Protein AF-K0EPT6-F1 (afdb_monomer)

Mean predicted aligned error: 6.39 Å

Organism: Nocardia brasiliensis (strain ATCC 700358 / HUJEG-1) (NCBI:txid1133849)

Solvent-accessible surface area (backbone atoms only — not comparable to full-atom values): 12696 Å² total; per-residue (Å²): 132,82,77,77,71,78,74,68,69,58,50,72,65,21,36,50,46,27,52,49,52,50,49,50,35,50,52,44,49,50,50,51,50,51,49,58,60,46,52,74,78,50,71,44,59,65,54,52,56,50,23,51,50,35,28,53,51,11,51,57,43,36,53,58,50,48,48,49,41,54,49,21,52,60,48,32,78,79,36,61,74,46,75,80,58,69,53,74,66,58,47,30,31,19,41,19,42,18,67,79,45,75,92,37,82,61,41,5,50,32,48,46,50,36,46,43,40,48,28,30,35,39,13,29,43,17,40,30,59,54,25,63,83,38,78,88,38,64,19,27,56,30,12,47,52,28,35,53,57,38,45,54,55,39,52,34,32,49,39,26,32,51,28,34,72,72,73,45,70,47,30,26,77,58,27,63,62,45,70,52,61,92,51,39,69,34,40,47,45,32,54,52,45,53,34,51,52,47,51,54,41,49,53,34,48,52,53,15,50,55,35,39,64,75,42,38,68,69,38,52,58,71,26,54,51,71,67,61,51,52,51,56,60,69,66,49,69,86,71,70,76,78,75,81,82,127

Foldseek 3Di:
DPPPCLVPQADPVLLVLLVVLLVLLVVLVVLLVVLVVVVVVPFALVSLVSLVVLLVQLVVLLVVVLVQLVVQVVVCVVVLFDAGDGDPSLVSNLSSQCVVDVVQSCLSVLSSNLSSLSSNLSNLSSQCSLCVPVVVFPLNVLSVVLNVLSVLVSVLSVQQNVCSVVVHHRAGVLCVGVPNDDTSVSRNSNSVVVSVSSVVSVVSSVSSVVSCVVCVVVSSVSRDDPVRVVVVVVPPPPPDDPDDDD

Radius of gyration: 22.56 Å; Cα contacts (8 Å, |Δi|>4): 296; chains: 1; bounding box: 67×36×69 Å

pLDDT: mean 93.72, std 10.84, range [41.12, 98.88]

Sequence (246 aa):
MENMHHGAGATGWEIAGAIAMLSWMVVMWAAVAVLIVAMRRGVRPWMYRGSLGVIGLGVLAQIGHFQEHVLQVGYWLGHPNSPAWMTPWGTGLANGFGQVDTSKPTLGMEILHLAGNFQFLAGLVGVALITHRALASKARKWGRMGVLMQGIHGLEHIALTVSVALGAKAIGLSTWFGLLDPGPGLWTYRVWWHFGANVVGTTIFVLALIHLWRERATIEATFRTPSERSATIAETPATSLPVPVR

InterPro domains:
  IPR046050 Protein of unknown function DUF6008 [PF19471] (4-235)

Structure (mmCIF, N/CA/C/O backbone):
data_AF-K0EPT6-F1
#
_entry.id   AF-K0EPT6-F1
#
loop_
_atom_site.group_PDB
_atom_site.id
_atom_site.type_symbol
_atom_site.label_atom_id
_atom_site.label_alt_id
_atom_site.label_comp_id
_atom_site.label_asym_id
_atom_site.label_entity_id
_atom_site.label_seq_id
_atom_site.pdbx_PDB_ins_code
_atom_site.Cartn_x
_atom_site.Cartn_y
_atom_site.Cartn_z
_atom_site.occupancy
_atom_site.B_iso_or_equiv
_atom_site.auth_seq_id
_atom_site.auth_comp_id
_atom_site.auth_asym_id
_atom_site.auth_atom_id
_atom_site.pdbx_PDB_model_num
ATOM 1 N N . MET A 1 1 ? 31.255 1.582 -15.745 1.00 41.12 1 MET A N 1
ATOM 2 C CA . MET A 1 1 ? 29.831 1.220 -15.864 1.00 41.12 1 MET A CA 1
ATOM 3 C C . MET A 1 1 ? 29.774 -0.270 -15.652 1.00 41.12 1 MET A C 1
ATOM 5 O O . MET A 1 1 ? 30.135 -1.023 -16.544 1.00 41.12 1 MET A O 1
ATOM 9 N N . GLU A 1 2 ? 29.519 -0.672 -14.417 1.00 42.00 2 GLU A N 1
ATOM 10 C CA . GLU A 1 2 ? 29.442 -2.079 -14.062 1.00 42.00 2 GLU A CA 1
ATOM 11 C C . GLU A 1 2 ? 28.176 -2.621 -14.720 1.00 42.00 2 GLU A C 1
ATOM 13 O O . GLU A 1 2 ? 27.073 -2.145 -14.448 1.00 42.00 2 GLU A O 1
ATOM 18 N N . ASN A 1 3 ? 28.364 -3.513 -15.692 1.00 44.50 3 ASN A N 1
ATOM 19 C CA . ASN A 1 3 ? 27.289 -4.259 -16.318 1.00 44.50 3 ASN A CA 1
ATOM 20 C C . ASN A 1 3 ? 26.554 -4.986 -15.195 1.00 44.50 3 ASN A C 1
ATOM 22 O O . ASN A 1 3 ? 26.988 -6.054 -14.767 1.00 44.50 3 ASN A O 1
ATOM 26 N N . MET A 1 4 ? 25.450 -4.417 -14.707 1.00 48.88 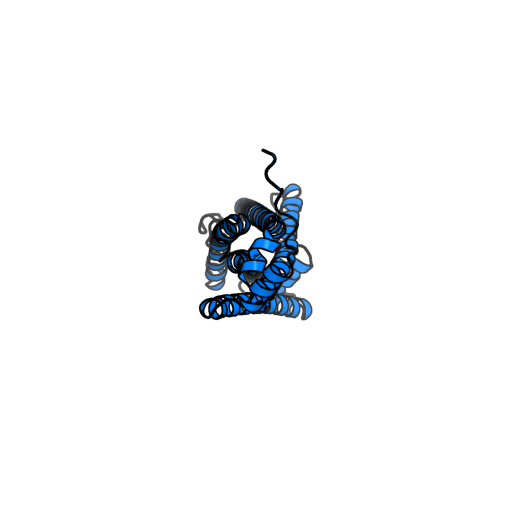4 MET A N 1
ATOM 27 C CA . MET A 1 4 ? 24.463 -5.214 -14.006 1.00 48.88 4 MET A CA 1
ATOM 28 C C . MET A 1 4 ? 24.028 -6.265 -15.017 1.00 48.88 4 MET A C 1
ATOM 30 O O . MET A 1 4 ? 23.287 -5.979 -15.958 1.00 48.88 4 MET A O 1
ATOM 34 N N . HIS A 1 5 ? 24.598 -7.460 -14.875 1.00 45.50 5 HIS A N 1
ATOM 35 C CA . HIS A 1 5 ? 24.184 -8.668 -15.553 1.00 45.50 5 HIS A CA 1
ATOM 36 C C . HIS A 1 5 ? 22.733 -8.945 -15.139 1.00 45.50 5 HIS A C 1
ATOM 38 O O . HIS A 1 5 ? 22.450 -9.864 -14.382 1.00 45.50 5 HIS A O 1
ATOM 44 N N . HIS A 1 6 ? 21.783 -8.209 -15.713 1.00 49.81 6 HIS A N 1
ATOM 45 C CA . HIS A 1 6 ? 20.372 -8.587 -15.781 1.00 49.81 6 HIS A CA 1
ATOM 46 C C . HIS A 1 6 ? 20.169 -9.797 -16.724 1.00 49.81 6 HIS A C 1
ATOM 48 O O . HIS A 1 6 ? 19.086 -10.006 -17.257 1.00 49.81 6 HIS A O 1
ATOM 54 N N . GLY A 1 7 ? 21.232 -10.573 -16.982 1.00 48.97 7 GLY A N 1
ATOM 55 C CA . GLY A 1 7 ? 21.239 -11.758 -17.834 1.00 48.97 7 GLY A CA 1
ATOM 56 C C . GLY A 1 7 ? 20.963 -13.059 -17.082 1.00 48.97 7 GLY A C 1
ATOM 57 O O . GLY A 1 7 ? 20.697 -14.070 -17.724 1.00 48.97 7 GLY A O 1
ATOM 58 N N . ALA A 1 8 ? 20.984 -13.061 -15.746 1.00 62.22 8 ALA A N 1
ATOM 59 C CA . ALA A 1 8 ? 20.351 -14.145 -15.007 1.00 62.22 8 ALA A CA 1
ATOM 60 C C . ALA A 1 8 ? 18.843 -13.879 -15.043 1.00 62.22 8 ALA A C 1
ATOM 62 O O . ALA A 1 8 ? 18.355 -12.979 -14.363 1.00 62.22 8 ALA A O 1
ATOM 63 N N . GLY A 1 9 ? 18.118 -14.605 -15.899 1.00 81.56 9 GLY A N 1
ATOM 64 C CA . GLY A 1 9 ? 16.657 -14.591 -15.870 1.00 81.56 9 GLY A CA 1
ATOM 65 C C . GLY A 1 9 ? 16.155 -14.850 -14.448 1.00 81.56 9 GLY A C 1
ATOM 66 O O . GLY A 1 9 ? 16.823 -15.541 -13.674 1.00 81.56 9 GLY A O 1
ATOM 67 N N . ALA A 1 10 ? 15.001 -14.279 -14.098 1.00 91.00 10 ALA A N 1
ATOM 68 C CA . ALA A 1 10 ? 14.433 -14.476 -12.774 1.00 91.00 10 ALA A CA 1
ATOM 69 C C . ALA A 1 10 ? 14.277 -15.975 -12.485 1.00 91.00 10 ALA A C 1
ATOM 71 O O . ALA A 1 10 ? 13.819 -16.755 -13.325 1.00 91.00 10 ALA A O 1
ATOM 72 N N . THR A 1 11 ? 14.659 -16.382 -11.284 1.00 95.38 11 THR A N 1
ATOM 73 C CA . THR A 1 11 ? 14.459 -17.741 -10.798 1.00 95.38 11 THR A CA 1
ATOM 74 C C . THR A 1 11 ? 12.966 -18.073 -10.765 1.00 95.38 11 THR A C 1
ATOM 76 O O . THR A 1 11 ? 12.105 -17.198 -10.631 1.00 95.38 11 THR A O 1
ATOM 79 N N . GLY A 1 12 ? 12.632 -19.366 -10.814 1.00 95.44 12 GLY A N 1
ATOM 80 C CA . GLY A 1 12 ? 11.238 -19.804 -10.690 1.00 95.44 12 GLY A CA 1
ATOM 81 C C . GLY A 1 12 ? 10.556 -19.293 -9.411 1.00 95.44 12 GLY A C 1
ATOM 82 O O . GLY A 1 12 ? 9.365 -18.994 -9.436 1.00 95.44 12 GLY A O 1
ATOM 83 N N . TRP A 1 13 ? 11.310 -19.120 -8.318 1.00 97.50 13 TRP A N 1
ATOM 84 C CA . TRP A 1 13 ? 10.804 -18.579 -7.052 1.00 97.50 13 TRP A CA 1
ATOM 85 C C . TRP A 1 13 ? 10.503 -17.081 -7.110 1.00 97.50 13 TRP A C 1
ATOM 87 O O . TRP A 1 13 ? 9.500 -16.647 -6.550 1.00 97.50 13 TRP A O 1
ATOM 97 N N . GLU A 1 14 ? 11.327 -16.301 -7.807 1.00 97.38 14 GLU A N 1
ATOM 98 C CA . GLU A 1 14 ? 11.091 -14.870 -8.027 1.00 97.38 14 GLU A CA 1
ATOM 99 C C . GLU A 1 14 ? 9.823 -14.644 -8.862 1.00 97.38 14 GLU A C 1
ATOM 101 O O . GLU A 1 14 ? 8.963 -13.844 -8.489 1.00 97.38 14 GLU A O 1
ATOM 106 N N . ILE A 1 15 ? 9.649 -15.419 -9.941 1.00 97.62 15 ILE A N 1
ATOM 107 C CA . ILE A 1 15 ? 8.442 -15.383 -10.781 1.00 97.62 15 ILE A CA 1
ATOM 108 C C . ILE A 1 15 ? 7.211 -15.817 -9.975 1.00 97.62 15 ILE A C 1
ATOM 110 O O . ILE A 1 15 ? 6.185 -15.135 -9.992 1.00 97.62 15 ILE A O 1
ATOM 114 N N . ALA A 1 16 ? 7.304 -16.923 -9.230 1.00 98.06 16 ALA A N 1
ATOM 115 C CA . ALA A 1 16 ? 6.211 -17.402 -8.388 1.00 98.06 16 ALA A CA 1
ATOM 116 C C . ALA A 1 16 ? 5.826 -16.379 -7.305 1.00 98.06 16 ALA A C 1
ATOM 118 O O . ALA A 1 16 ? 4.638 -16.153 -7.076 1.00 98.06 16 ALA A O 1
ATOM 119 N N . GLY A 1 17 ? 6.808 -15.721 -6.680 1.00 98.31 17 GLY A N 1
ATOM 120 C CA . GLY A 1 17 ? 6.587 -14.651 -5.707 1.00 98.31 17 GLY A CA 1
ATOM 121 C C . GLY A 1 17 ? 5.856 -13.451 -6.312 1.00 98.31 17 GLY A C 1
ATOM 122 O O . GLY A 1 17 ? 4.872 -12.979 -5.739 1.00 98.31 17 GLY A O 1
ATOM 123 N N . ALA A 1 18 ? 6.272 -13.005 -7.501 1.00 98.38 18 ALA A N 1
ATOM 124 C CA . ALA A 1 18 ? 5.609 -11.925 -8.230 1.00 98.38 18 ALA A CA 1
ATOM 125 C C . ALA A 1 18 ? 4.152 -12.283 -8.589 1.00 98.38 18 ALA A C 1
ATOM 127 O O . ALA A 1 18 ? 3.233 -11.499 -8.334 1.00 98.38 18 ALA A O 1
ATOM 128 N N . ILE A 1 19 ? 3.909 -13.501 -9.091 1.00 98.56 19 ILE A N 1
ATOM 129 C CA . ILE A 1 19 ? 2.557 -14.005 -9.386 1.00 98.56 19 ILE A CA 1
ATOM 130 C C . ILE A 1 19 ? 1.704 -14.077 -8.115 1.00 98.56 19 ILE A C 1
ATOM 132 O O . ILE A 1 19 ? 0.536 -13.680 -8.138 1.00 98.56 19 ILE A O 1
ATOM 136 N N . ALA A 1 20 ? 2.260 -14.557 -7.001 1.00 98.62 20 ALA A N 1
ATOM 137 C CA . ALA A 1 20 ? 1.552 -14.637 -5.727 1.00 98.62 20 ALA A CA 1
ATOM 138 C C . ALA A 1 20 ? 1.169 -13.243 -5.206 1.00 98.62 20 ALA A C 1
ATOM 140 O O . ALA A 1 20 ? 0.025 -13.033 -4.799 1.00 98.62 20 ALA A O 1
ATOM 141 N N . MET A 1 21 ? 2.081 -12.269 -5.283 1.00 98.12 21 MET A N 1
ATOM 142 C CA . MET A 1 21 ? 1.816 -10.883 -4.893 1.00 98.12 21 MET A CA 1
ATOM 143 C C . MET A 1 21 ? 0.738 -10.235 -5.774 1.00 98.12 21 MET A C 1
ATOM 145 O O . MET A 1 21 ? -0.181 -9.592 -5.257 1.00 98.12 21 MET A O 1
ATOM 149 N N . LEU A 1 22 ? 0.798 -10.450 -7.092 1.00 98.50 22 LEU A N 1
ATOM 150 C CA . LEU A 1 22 ? -0.223 -9.966 -8.021 1.00 98.50 22 LEU A CA 1
ATOM 151 C C . LEU A 1 22 ? -1.584 -10.611 -7.742 1.00 98.50 22 LEU A C 1
ATOM 153 O O . LEU A 1 22 ? -2.599 -9.920 -7.677 1.00 98.50 22 LEU A O 1
ATOM 157 N N . SER A 1 23 ? -1.607 -11.924 -7.516 1.00 98.50 23 SER A N 1
ATOM 158 C CA . SER A 1 23 ? -2.823 -12.668 -7.178 1.00 98.50 23 SER A CA 1
ATOM 159 C C . SER A 1 23 ? -3.431 -12.163 -5.871 1.00 98.50 23 SER A C 1
ATOM 161 O O . SER A 1 23 ? -4.640 -11.953 -5.796 1.00 98.50 23 SER A O 1
ATOM 163 N N . TRP A 1 24 ? -2.602 -11.882 -4.863 1.00 98.50 24 TRP A N 1
ATOM 164 C CA . TRP A 1 24 ? -3.038 -11.254 -3.619 1.00 98.50 24 TRP A CA 1
ATOM 165 C C . TRP A 1 24 ? -3.684 -9.885 -3.886 1.00 98.50 24 TRP A C 1
ATOM 167 O O . TRP A 1 24 ? -4.813 -9.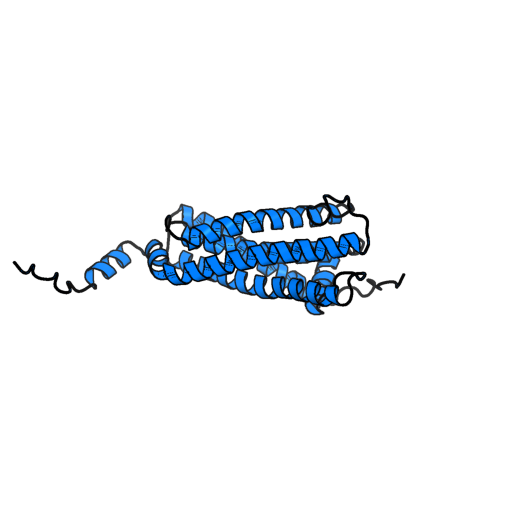648 -3.450 1.00 98.50 24 TRP A O 1
ATOM 177 N N . MET A 1 25 ? -3.036 -9.010 -4.662 1.00 98.50 25 MET A N 1
ATOM 178 C CA . MET A 1 25 ? -3.615 -7.715 -5.042 1.00 98.50 25 MET A CA 1
ATOM 179 C C . MET A 1 25 ? -4.983 -7.884 -5.730 1.00 98.50 25 MET A C 1
ATOM 181 O O . MET A 1 25 ? -5.949 -7.216 -5.355 1.00 98.50 25 MET A O 1
ATOM 185 N N . VAL A 1 26 ? -5.089 -8.804 -6.694 1.00 98.75 26 VAL A N 1
ATOM 186 C CA . VAL A 1 26 ? -6.338 -9.091 -7.418 1.00 98.75 26 VAL A CA 1
ATOM 187 C C . VAL A 1 26 ? -7.431 -9.589 -6.471 1.00 98.75 26 VAL A C 1
ATOM 189 O O . VAL A 1 26 ? -8.552 -9.086 -6.526 1.00 98.75 26 VAL A O 1
ATOM 192 N N . VAL A 1 27 ? -7.122 -10.520 -5.563 1.00 98.69 27 VAL A N 1
ATOM 193 C CA . VAL A 1 27 ? -8.078 -11.041 -4.570 1.00 98.69 27 VAL A CA 1
ATOM 194 C C . VAL A 1 27 ? -8.589 -9.928 -3.654 1.00 98.69 27 VAL A C 1
ATOM 196 O O . VAL A 1 27 ? -9.792 -9.853 -3.397 1.00 98.69 27 VAL A O 1
ATOM 199 N N . MET A 1 28 ? -7.713 -9.029 -3.194 1.00 98.75 28 MET A N 1
ATOM 200 C CA . MET A 1 28 ? -8.126 -7.890 -2.369 1.00 98.75 28 MET A CA 1
ATOM 201 C C . MET A 1 28 ? -9.095 -6.969 -3.114 1.00 98.75 28 MET A C 1
ATOM 203 O O . MET A 1 28 ? -10.139 -6.605 -2.569 1.00 98.75 28 MET A O 1
ATOM 207 N N . TRP A 1 29 ? -8.794 -6.618 -4.365 1.00 98.75 29 TRP A N 1
ATOM 208 C CA . TRP A 1 29 ? -9.667 -5.751 -5.160 1.00 98.75 29 TRP A CA 1
ATOM 209 C C . TRP A 1 29 ? -10.968 -6.434 -5.587 1.00 98.75 29 TRP A C 1
ATOM 211 O O . TRP A 1 29 ? -12.017 -5.786 -5.596 1.00 98.75 29 TRP A O 1
ATOM 221 N N . ALA A 1 30 ? -10.949 -7.743 -5.843 1.00 98.75 30 ALA A N 1
ATOM 222 C CA . ALA A 1 30 ? -12.161 -8.528 -6.048 1.00 98.75 30 ALA A CA 1
ATOM 223 C C . ALA A 1 30 ? -13.050 -8.509 -4.793 1.00 98.75 30 ALA A C 1
ATOM 225 O O . ALA A 1 30 ? -14.253 -8.264 -4.892 1.00 98.75 30 ALA A O 1
ATOM 226 N N . ALA A 1 31 ? -12.467 -8.674 -3.600 1.00 98.75 31 ALA A N 1
ATOM 227 C CA . ALA A 1 31 ? -13.196 -8.573 -2.338 1.00 98.75 31 ALA A CA 1
ATOM 228 C C . ALA A 1 31 ? -13.787 -7.168 -2.120 1.00 98.75 31 ALA A C 1
ATOM 230 O O . ALA A 1 31 ? -14.954 -7.045 -1.743 1.00 98.75 31 ALA A O 1
ATOM 231 N N . VAL A 1 32 ? -13.029 -6.106 -2.418 1.00 98.81 32 VAL A N 1
ATOM 232 C CA . VAL A 1 32 ? -13.522 -4.717 -2.402 1.00 98.81 32 VAL A CA 1
ATOM 233 C C . VAL A 1 32 ? -14.714 -4.544 -3.349 1.00 98.81 32 VAL A C 1
ATOM 235 O O . VAL A 1 32 ? -15.743 -4.005 -2.939 1.00 98.81 32 VAL A O 1
ATOM 238 N N . ALA A 1 33 ? -14.621 -5.035 -4.587 1.00 98.75 33 ALA A N 1
ATOM 239 C CA . ALA A 1 33 ? -15.703 -4.949 -5.565 1.00 98.75 33 ALA A CA 1
ATOM 240 C C . ALA A 1 33 ? -16.964 -5.694 -5.094 1.00 98.75 33 ALA A C 1
ATOM 242 O O . ALA A 1 33 ? -18.066 -5.139 -5.142 1.00 98.75 33 ALA A O 1
ATOM 243 N N . VAL A 1 34 ? -16.807 -6.913 -4.566 1.00 98.69 34 VAL A N 1
ATOM 244 C CA . VAL A 1 34 ? -17.904 -7.704 -3.988 1.00 98.69 34 VAL A CA 1
ATOM 245 C C . VAL A 1 34 ? -18.563 -6.960 -2.825 1.00 98.69 34 VAL A C 1
ATOM 247 O O . VAL A 1 34 ? -19.790 -6.878 -2.782 1.00 98.69 34 VAL A O 1
ATOM 250 N N . LEU A 1 35 ? -17.783 -6.369 -1.915 1.00 98.50 35 LEU A N 1
ATOM 251 C CA . LEU A 1 35 ? -18.309 -5.579 -0.797 1.00 98.50 35 LEU A CA 1
ATOM 252 C C . LEU A 1 35 ? -19.085 -4.349 -1.286 1.00 98.50 35 LEU A C 1
ATOM 254 O O . LEU A 1 35 ? -20.202 -4.123 -0.825 1.00 98.50 35 LEU A O 1
ATOM 258 N N . ILE A 1 36 ? -18.546 -3.595 -2.251 1.00 98.19 36 ILE A N 1
ATOM 259 C CA . ILE A 1 36 ? -19.220 -2.425 -2.838 1.00 98.19 36 ILE A CA 1
ATOM 260 C C . ILE A 1 36 ? -20.565 -2.824 -3.447 1.00 98.19 36 ILE A C 1
ATOM 262 O O . ILE A 1 36 ? -21.580 -2.180 -3.177 1.00 98.19 36 ILE A O 1
ATOM 266 N N . VAL A 1 37 ? -20.593 -3.883 -4.259 1.00 98.31 37 VAL A N 1
ATOM 267 C CA . VAL A 1 37 ? -21.823 -4.359 -4.909 1.00 98.31 37 VAL A CA 1
ATOM 268 C C . VAL A 1 37 ? -22.820 -4.874 -3.874 1.00 98.31 37 VAL A C 1
ATOM 270 O O . VAL A 1 37 ? -24.002 -4.533 -3.935 1.00 98.31 37 VAL A O 1
ATOM 273 N N . ALA A 1 38 ? -22.364 -5.658 -2.897 1.00 96.75 38 ALA A N 1
ATOM 274 C CA . ALA A 1 38 ? -23.231 -6.236 -1.881 1.00 96.75 38 ALA A CA 1
ATOM 275 C C . ALA A 1 38 ? -23.842 -5.163 -0.965 1.00 96.75 38 ALA A C 1
ATOM 277 O O . ALA A 1 38 ? -25.038 -5.221 -0.682 1.00 96.75 38 ALA A O 1
ATOM 278 N N . MET A 1 39 ? -23.072 -4.140 -0.576 1.00 95.62 39 MET A N 1
ATOM 279 C CA . MET A 1 39 ? -23.545 -3.036 0.270 1.00 95.62 39 MET A CA 1
ATOM 280 C C . MET A 1 39 ? -24.681 -2.226 -0.369 1.00 95.62 39 MET A C 1
ATOM 282 O O . MET A 1 39 ? -25.513 -1.678 0.357 1.00 95.62 39 MET A O 1
ATOM 286 N N . ARG A 1 40 ? -24.786 -2.204 -1.707 1.00 95.75 40 ARG A N 1
ATOM 287 C CA . ARG A 1 40 ? -25.924 -1.582 -2.412 1.00 95.75 40 ARG A CA 1
ATOM 288 C C . ARG A 1 40 ? -27.253 -2.290 -2.139 1.00 95.75 40 ARG A C 1
ATOM 290 O O . ARG A 1 40 ? -28.297 -1.657 -2.225 1.00 95.75 40 ARG A O 1
ATOM 297 N N . ARG A 1 41 ? -27.228 -3.585 -1.805 1.00 93.50 41 ARG A N 1
ATOM 298 C CA . ARG A 1 41 ? -28.428 -4.407 -1.548 1.00 93.50 41 ARG A CA 1
ATOM 299 C C . ARG A 1 41 ? -28.829 -4.461 -0.071 1.00 93.50 41 ARG A C 1
ATOM 301 O O . ARG A 1 41 ? -29.806 -5.119 0.271 1.00 93.50 41 ARG A O 1
ATOM 308 N N . GLY A 1 42 ? -28.082 -3.792 0.803 1.00 91.06 42 GLY A N 1
ATOM 309 C CA . GLY A 1 42 ? -28.262 -3.846 2.252 1.00 91.06 42 GL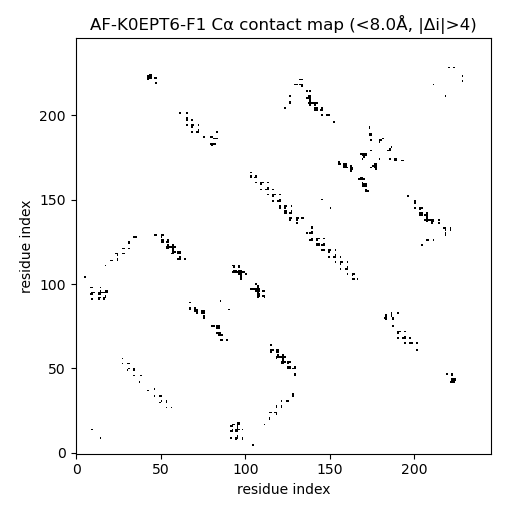Y A CA 1
ATOM 310 C C . GLY A 1 42 ? -27.067 -4.478 2.960 1.00 91.06 42 GLY A C 1
ATOM 311 O O . GLY A 1 42 ? -26.282 -5.214 2.371 1.00 91.06 42 GLY A O 1
ATOM 312 N N . VAL A 1 43 ? -26.920 -4.163 4.244 1.00 93.00 43 VAL A N 1
ATOM 313 C CA . VAL A 1 43 ? -25.788 -4.607 5.068 1.00 93.00 43 VAL A CA 1
ATOM 314 C C . VAL A 1 43 ? -26.072 -5.949 5.725 1.00 93.00 43 VAL A C 1
ATOM 316 O O . VAL A 1 43 ? -27.194 -6.218 6.153 1.00 93.00 43 VAL A O 1
ATOM 319 N N . ARG A 1 44 ? -25.043 -6.795 5.795 1.00 94.44 44 ARG A N 1
ATOM 320 C CA . ARG A 1 44 ? -25.087 -8.109 6.446 1.00 94.44 44 ARG A CA 1
ATOM 321 C C . ARG A 1 44 ? -23.855 -8.299 7.340 1.00 94.44 44 ARG A C 1
ATOM 323 O O . ARG A 1 44 ? -22.800 -7.762 6.993 1.00 94.44 44 ARG A O 1
ATOM 330 N N . PRO A 1 45 ? -23.927 -9.121 8.404 1.00 95.12 45 PRO A N 1
ATOM 331 C CA . PRO A 1 45 ? -22.807 -9.325 9.329 1.00 95.12 45 PRO A CA 1
ATOM 332 C C . PRO A 1 45 ? -21.508 -9.806 8.665 1.00 95.12 45 PRO A C 1
ATOM 334 O O . PRO A 1 45 ? -20.415 -9.402 9.060 1.00 95.12 45 PRO A O 1
ATOM 337 N N . TRP A 1 46 ? -21.599 -10.625 7.610 1.00 96.62 46 TRP A N 1
ATOM 338 C CA . TRP A 1 46 ? -20.409 -11.096 6.894 1.00 96.62 46 TRP A CA 1
ATOM 339 C C . TRP A 1 46 ? -19.633 -9.955 6.225 1.00 96.62 46 TRP A C 1
ATOM 341 O O . TRP A 1 46 ? -18.422 -10.070 6.083 1.00 96.62 46 TRP A O 1
ATOM 351 N N . MET A 1 47 ? -20.290 -8.849 5.852 1.00 97.50 47 MET A N 1
ATOM 352 C CA . MET A 1 47 ? -19.625 -7.709 5.209 1.00 97.50 47 MET A CA 1
ATOM 353 C C . MET A 1 47 ? -18.683 -7.004 6.180 1.00 97.50 47 MET A C 1
ATOM 355 O O . MET A 1 47 ? -17.597 -6.608 5.778 1.00 97.50 47 MET A O 1
ATOM 359 N N . TYR A 1 48 ? -19.059 -6.913 7.460 1.00 97.75 48 TYR A N 1
ATOM 360 C CA . TYR A 1 48 ? -18.182 -6.402 8.513 1.00 97.75 48 TYR A CA 1
ATOM 361 C C . TYR A 1 48 ? -16.905 -7.247 8.611 1.00 97.75 48 TYR A C 1
ATOM 363 O O . TYR A 1 48 ? -15.798 -6.721 8.519 1.00 97.75 48 TYR A O 1
ATOM 371 N N . ARG A 1 49 ? -17.054 -8.578 8.695 1.00 97.88 49 ARG A N 1
ATOM 372 C CA . ARG A 1 49 ? -15.920 -9.519 8.745 1.00 97.88 49 ARG A CA 1
ATOM 373 C C . ARG A 1 49 ? -15.086 -9.493 7.462 1.00 97.88 49 ARG A C 1
ATOM 375 O O . ARG A 1 49 ? -13.864 -9.498 7.533 1.00 97.88 49 ARG A O 1
ATOM 382 N N . GLY A 1 50 ? -15.735 -9.419 6.301 1.00 98.19 50 GLY A N 1
ATOM 383 C CA . GLY A 1 50 ? -15.076 -9.311 5.001 1.00 98.19 50 GLY A CA 1
ATOM 384 C C . GLY A 1 50 ? -14.244 -8.036 4.889 1.00 98.19 50 GLY A C 1
ATOM 385 O O . GLY A 1 50 ? -13.087 -8.097 4.484 1.00 98.19 50 GLY A O 1
ATOM 386 N N . SER A 1 51 ? -14.782 -6.892 5.324 1.00 98.62 51 SER A N 1
ATOM 387 C CA . SER A 1 51 ? -14.017 -5.647 5.386 1.00 98.62 51 SER A CA 1
ATOM 388 C C . SER A 1 51 ? -12.844 -5.736 6.361 1.00 98.62 51 SER A C 1
ATOM 390 O O . SER A 1 51 ? -11.754 -5.305 6.002 1.00 98.62 51 SER A O 1
ATOM 392 N N . LEU A 1 52 ? -13.016 -6.335 7.549 1.00 98.69 52 LEU A N 1
ATOM 393 C CA . LEU A 1 52 ? -11.897 -6.584 8.470 1.00 98.69 52 LEU A CA 1
ATOM 394 C C . LEU A 1 52 ? -10.810 -7.460 7.835 1.00 98.69 52 LEU A C 1
ATOM 396 O O . LEU A 1 52 ? -9.631 -7.172 8.012 1.00 98.69 52 LEU A O 1
ATOM 400 N N . GLY A 1 53 ? -11.193 -8.478 7.059 1.00 98.69 53 GLY A N 1
ATOM 401 C CA . GLY A 1 53 ? -10.255 -9.307 6.300 1.00 98.69 53 GLY A CA 1
ATOM 402 C C . GLY A 1 53 ? -9.442 -8.496 5.288 1.00 98.69 53 GLY A C 1
ATOM 403 O O . GLY A 1 53 ? -8.216 -8.571 5.288 1.00 98.69 53 GLY A O 1
ATOM 404 N N . VAL A 1 54 ? -10.101 -7.658 4.478 1.00 98.88 54 VAL A N 1
ATOM 405 C CA . VAL A 1 54 ? -9.420 -6.763 3.520 1.00 98.88 54 VAL A CA 1
ATOM 406 C C . VAL A 1 54 ? -8.486 -5.783 4.238 1.00 98.88 54 VAL A C 1
ATOM 408 O O . VAL A 1 54 ? -7.359 -5.576 3.794 1.00 98.88 54 VAL A O 1
ATOM 411 N N . ILE A 1 55 ? -8.922 -5.212 5.365 1.00 98.81 55 ILE A N 1
ATOM 412 C CA . ILE A 1 55 ? -8.104 -4.308 6.185 1.00 98.81 55 ILE A CA 1
ATOM 413 C C . ILE A 1 55 ? -6.867 -5.039 6.713 1.00 98.81 55 ILE A C 1
ATOM 415 O O . ILE A 1 55 ? -5.762 -4.527 6.565 1.00 98.81 55 ILE A O 1
ATOM 419 N N . GLY A 1 56 ? -7.034 -6.231 7.292 1.00 98.69 56 GLY A N 1
ATOM 420 C CA . GLY A 1 56 ? -5.931 -7.029 7.831 1.00 98.69 56 GLY A CA 1
ATOM 421 C C . GLY A 1 56 ? -4.897 -7.393 6.766 1.00 98.69 56 GLY A C 1
ATOM 422 O O . GLY A 1 56 ? -3.703 -7.209 6.984 1.00 98.69 56 GLY A O 1
ATOM 423 N N . LEU A 1 57 ? -5.347 -7.814 5.581 1.00 98.69 57 LEU A N 1
ATOM 424 C CA . LEU A 1 57 ? -4.460 -8.053 4.441 1.00 98.69 57 LEU A CA 1
ATOM 425 C C . LEU A 1 57 ? -3.739 -6.769 3.998 1.00 98.69 57 LEU A C 1
ATOM 427 O O . LEU A 1 57 ? -2.539 -6.796 3.750 1.00 98.69 57 LEU A O 1
ATOM 431 N N . GLY A 1 58 ? -4.430 -5.627 3.962 1.00 98.75 58 GLY A N 1
ATOM 432 C CA . GLY A 1 58 ? -3.804 -4.341 3.643 1.00 98.75 58 GLY A CA 1
ATOM 433 C C . GLY A 1 58 ? -2.746 -3.909 4.660 1.00 98.75 58 GLY A C 1
ATOM 434 O O . GLY A 1 58 ? -1.723 -3.356 4.268 1.00 98.75 58 GLY A O 1
ATOM 435 N N . VAL A 1 59 ? -2.950 -4.200 5.951 1.00 98.75 59 VAL A N 1
ATOM 436 C CA . VAL A 1 59 ? -1.940 -3.978 7.001 1.00 98.75 59 VAL A CA 1
ATOM 437 C C . VAL A 1 59 ? -0.694 -4.818 6.738 1.00 98.75 59 VAL A C 1
ATOM 439 O O . VAL A 1 59 ? 0.405 -4.273 6.757 1.00 98.75 59 VAL A O 1
ATOM 442 N N . LEU A 1 60 ? -0.852 -6.114 6.453 1.00 98.56 60 LEU A N 1
ATOM 443 C CA . LEU A 1 60 ? 0.283 -6.998 6.170 1.00 98.56 60 LEU A CA 1
ATOM 444 C C . LEU A 1 60 ? 1.082 -6.530 4.947 1.00 98.56 60 LEU A C 1
ATOM 446 O O . LEU A 1 60 ? 2.307 -6.453 5.016 1.00 98.56 60 LEU A O 1
ATOM 450 N N . ALA A 1 61 ? 0.397 -6.161 3.861 1.00 98.25 61 ALA A N 1
ATOM 451 C CA . ALA A 1 61 ? 1.044 -5.633 2.663 1.00 98.25 61 ALA A CA 1
ATOM 452 C C . ALA A 1 61 ? 1.800 -4.325 2.948 1.00 98.25 61 ALA A C 1
ATOM 454 O O . ALA A 1 61 ? 2.957 -4.178 2.551 1.00 98.25 61 ALA A O 1
ATOM 455 N N . GLN A 1 62 ? 1.182 -3.396 3.687 1.00 98.31 62 GLN A N 1
ATOM 456 C CA . GLN A 1 62 ? 1.804 -2.106 3.978 1.00 98.31 62 GLN A CA 1
ATOM 457 C C . GLN A 1 62 ? 2.990 -2.214 4.938 1.00 98.31 62 GLN A C 1
ATOM 459 O O . GLN A 1 62 ? 3.919 -1.426 4.809 1.00 98.31 62 GLN A O 1
ATOM 464 N N . ILE A 1 63 ? 3.013 -3.181 5.863 1.00 98.56 63 ILE A N 1
ATOM 465 C CA . ILE A 1 63 ? 4.190 -3.416 6.717 1.00 98.56 63 ILE A CA 1
ATOM 466 C C . ILE A 1 63 ? 5.413 -3.739 5.852 1.00 98.56 63 ILE A C 1
ATOM 468 O O . ILE A 1 63 ? 6.431 -3.062 5.979 1.00 98.56 63 ILE A O 1
ATOM 472 N N . GLY A 1 64 ? 5.301 -4.720 4.950 1.00 96.81 64 GLY A N 1
ATOM 473 C CA . GLY A 1 64 ? 6.408 -5.091 4.064 1.00 96.81 64 GLY A CA 1
ATOM 474 C C . GLY A 1 64 ? 6.791 -3.958 3.112 1.00 96.81 64 GLY A C 1
ATOM 475 O O . GLY A 1 64 ? 7.961 -3.609 2.990 1.00 96.81 64 GLY A O 1
ATOM 476 N N . HIS A 1 65 ? 5.801 -3.319 2.486 1.00 97.75 65 HIS A N 1
ATOM 477 C CA . HIS A 1 65 ? 6.049 -2.232 1.542 1.00 97.75 65 HIS A CA 1
ATOM 478 C C . HIS A 1 65 ? 6.696 -1.008 2.212 1.00 97.75 65 HIS A C 1
ATOM 480 O O . HIS A 1 65 ? 7.668 -0.464 1.694 1.00 97.75 65 HIS A O 1
ATOM 486 N N . PHE A 1 66 ? 6.213 -0.591 3.385 1.00 98.31 66 PHE A N 1
ATOM 487 C CA . PHE A 1 66 ? 6.799 0.526 4.125 1.00 98.31 66 PHE A CA 1
ATOM 488 C C . PHE A 1 66 ? 8.197 0.199 4.658 1.00 98.31 66 PHE A C 1
ATOM 490 O O . PHE A 1 66 ? 9.066 1.069 4.644 1.00 98.31 66 PHE A O 1
ATOM 497 N N . GLN A 1 67 ? 8.436 -1.047 5.081 1.00 98.19 67 GLN A N 1
ATOM 498 C CA . GLN A 1 67 ? 9.762 -1.504 5.490 1.00 98.19 67 GLN A CA 1
ATOM 499 C C . GLN A 1 67 ? 10.794 -1.326 4.367 1.00 98.19 67 GLN A C 1
ATOM 501 O O . GLN A 1 67 ? 11.881 -0.825 4.646 1.00 98.19 67 GLN A O 1
ATOM 506 N N . GLU A 1 68 ? 10.458 -1.656 3.114 1.00 98.19 68 GLU A N 1
ATOM 507 C CA . GLU A 1 68 ? 11.354 -1.409 1.971 1.00 98.19 68 GLU A CA 1
ATOM 508 C C . GLU A 1 68 ? 11.716 0.074 1.833 1.00 98.19 68 GLU A C 1
ATOM 510 O O . GLU A 1 68 ? 12.892 0.404 1.704 1.00 98.19 68 GLU A O 1
ATOM 515 N N . HIS A 1 69 ? 10.743 0.986 1.938 1.00 98.12 69 HIS A N 1
ATOM 516 C CA . HIS A 1 69 ? 11.014 2.431 1.856 1.00 98.12 69 HIS A CA 1
ATOM 517 C C . HIS A 1 69 ? 11.878 2.935 3.020 1.00 98.12 69 HIS A C 1
ATOM 519 O O . HIS A 1 69 ? 12.773 3.755 2.818 1.00 98.12 69 HIS A O 1
ATOM 525 N N . VAL A 1 70 ? 11.652 2.434 4.240 1.00 98.62 70 VAL A N 1
ATOM 526 C CA . VAL A 1 70 ? 12.496 2.755 5.406 1.00 98.62 70 VAL A CA 1
ATOM 527 C C . VAL A 1 70 ? 13.937 2.293 5.174 1.00 98.62 70 VAL A C 1
ATOM 529 O O . VAL A 1 70 ? 14.877 3.040 5.446 1.00 98.62 70 VAL A O 1
ATOM 532 N N . LEU A 1 71 ? 14.122 1.081 4.647 1.00 98.44 71 LEU A N 1
ATOM 533 C CA . LEU A 1 71 ? 15.443 0.528 4.357 1.00 98.44 71 LEU A CA 1
ATOM 534 C C . LEU A 1 71 ? 16.142 1.253 3.200 1.00 98.44 71 LEU A C 1
ATOM 536 O O . LEU A 1 71 ? 17.344 1.491 3.287 1.00 98.44 71 LEU A O 1
ATOM 540 N N . GLN A 1 72 ? 15.406 1.671 2.168 1.00 97.88 72 GLN A N 1
ATOM 541 C CA . GLN A 1 72 ? 15.927 2.508 1.082 1.00 97.88 72 GLN A CA 1
ATOM 542 C C . GLN A 1 72 ? 16.483 3.831 1.607 1.00 97.88 72 GLN A C 1
ATOM 544 O O . GLN A 1 72 ? 17.599 4.210 1.252 1.00 97.88 72 GLN A O 1
ATOM 549 N N . VAL A 1 73 ? 15.746 4.513 2.491 1.00 98.31 73 VAL A N 1
ATOM 550 C CA . VAL A 1 73 ? 16.229 5.741 3.140 1.00 98.31 73 VAL A CA 1
ATOM 551 C C . VAL A 1 73 ? 17.447 5.453 4.013 1.00 98.31 73 VAL A C 1
ATOM 553 O O . VAL A 1 73 ? 18.446 6.163 3.914 1.00 98.31 73 VAL A O 1
ATOM 556 N N . GLY A 1 74 ? 17.402 4.396 4.830 1.00 98.31 74 GLY A N 1
ATOM 557 C CA . GLY A 1 74 ? 18.529 3.995 5.674 1.00 98.31 74 GLY A CA 1
ATOM 558 C C . GLY A 1 74 ? 19.804 3.733 4.869 1.00 98.31 74 GLY A C 1
ATOM 559 O O . GLY A 1 74 ? 20.876 4.208 5.238 1.00 98.31 74 GLY A O 1
ATOM 560 N N . TYR A 1 75 ? 19.683 3.044 3.734 1.00 98.31 75 TYR A N 1
ATOM 561 C CA . TYR A 1 75 ? 20.794 2.814 2.816 1.00 98.31 75 TYR A CA 1
ATOM 562 C C . TYR A 1 75 ? 21.285 4.109 2.160 1.00 98.31 75 TYR A C 1
ATOM 564 O O . TYR A 1 75 ? 22.495 4.347 2.108 1.00 98.31 75 TYR A O 1
ATOM 572 N N . TRP A 1 76 ? 20.363 4.958 1.694 1.00 98.12 76 TRP A N 1
ATOM 573 C CA . TRP A 1 76 ? 20.680 6.231 1.044 1.00 98.12 76 TRP A CA 1
ATOM 574 C C . TRP A 1 76 ? 21.492 7.159 1.954 1.00 98.12 76 TRP A C 1
ATOM 576 O O . TRP A 1 76 ? 22.413 7.812 1.473 1.00 98.12 76 TRP A O 1
ATOM 586 N N . LEU A 1 77 ? 21.239 7.163 3.270 1.00 98.06 77 LEU A N 1
ATOM 587 C CA . LEU A 1 77 ? 22.024 7.955 4.230 1.00 98.06 77 LEU A CA 1
ATOM 588 C C . LEU A 1 77 ? 23.526 7.616 4.208 1.00 98.06 77 LEU A C 1
ATOM 590 O O . LEU A 1 77 ? 24.348 8.500 4.438 1.00 98.06 77 LEU A O 1
ATOM 594 N N . GLY A 1 78 ? 23.891 6.363 3.918 1.00 98.06 78 GLY A N 1
ATOM 595 C CA . GLY A 1 78 ? 25.288 5.945 3.743 1.00 98.06 78 GLY A CA 1
ATOM 596 C C . GLY A 1 78 ? 25.800 6.053 2.302 1.00 98.06 78 GLY A C 1
ATOM 597 O O . GLY A 1 78 ? 27.008 6.038 2.080 1.00 98.06 78 GLY A O 1
ATOM 598 N N . HIS A 1 79 ? 24.898 6.161 1.322 1.00 97.88 79 HIS A N 1
ATOM 599 C CA . HIS A 1 79 ? 25.212 6.046 -0.105 1.00 97.88 79 HIS A CA 1
ATOM 600 C C . HIS A 1 79 ? 24.384 7.024 -0.964 1.00 97.88 79 HIS A C 1
ATOM 602 O O . HIS A 1 79 ? 23.701 6.594 -1.896 1.00 97.88 79 HIS A O 1
ATOM 608 N N . PRO A 1 80 ? 24.444 8.348 -0.720 1.00 96.06 80 PRO A N 1
ATOM 609 C CA . PRO A 1 80 ? 23.511 9.305 -1.329 1.00 96.06 80 PRO A CA 1
ATOM 610 C C . PRO A 1 80 ? 23.641 9.426 -2.855 1.00 96.06 80 PRO A C 1
ATOM 612 O O . PRO A 1 80 ? 22.720 9.882 -3.528 1.00 96.06 80 PRO A O 1
ATOM 615 N N . ASN A 1 81 ? 24.781 8.999 -3.408 1.00 96.19 81 ASN A N 1
ATOM 616 C CA . ASN A 1 81 ? 25.058 9.002 -4.846 1.00 96.19 81 ASN A CA 1
ATOM 617 C C . ASN A 1 81 ? 24.826 7.644 -5.525 1.00 96.19 81 ASN A C 1
ATOM 619 O O . ASN A 1 81 ? 25.136 7.502 -6.706 1.00 96.19 81 ASN A O 1
ATOM 623 N N . SER A 1 82 ? 24.322 6.647 -4.796 1.00 94.75 82 SER A N 1
ATOM 624 C CA . SER A 1 82 ? 24.030 5.317 -5.337 1.00 94.75 82 SER A CA 1
ATOM 625 C C . SER A 1 82 ? 22.543 5.171 -5.674 1.00 94.75 82 SER A C 1
ATOM 627 O O . SER A 1 82 ? 21.711 5.881 -5.101 1.00 94.75 82 SER A O 1
ATOM 629 N N . PRO A 1 83 ? 22.178 4.256 -6.590 1.00 92.69 83 PRO A N 1
ATOM 630 C CA . PRO A 1 83 ? 20.789 3.856 -6.770 1.00 92.69 83 PRO A CA 1
ATOM 631 C C . PRO A 1 83 ? 20.171 3.366 -5.455 1.00 92.69 83 PRO A C 1
ATOM 633 O O . PRO A 1 83 ? 20.877 2.931 -4.544 1.00 92.69 83 PRO A O 1
ATOM 636 N N . ALA A 1 84 ? 18.841 3.406 -5.371 1.00 92.88 84 ALA A N 1
ATOM 637 C CA . ALA A 1 84 ? 18.127 2.866 -4.222 1.00 92.88 84 ALA A CA 1
ATOM 638 C C . ALA A 1 84 ? 18.450 1.373 -4.042 1.00 92.88 84 ALA A C 1
ATOM 640 O O . ALA A 1 84 ? 18.340 0.591 -4.987 1.00 92.88 84 ALA A O 1
ATOM 641 N N . TRP A 1 85 ? 18.833 0.987 -2.826 1.00 95.19 85 TRP A N 1
ATOM 642 C CA . TRP A 1 85 ? 19.019 -0.414 -2.465 1.00 95.19 85 TRP A CA 1
ATOM 643 C C . TRP A 1 85 ? 17.691 -1.064 -2.103 1.00 95.19 85 TRP A C 1
ATOM 645 O O . TRP A 1 85 ? 16.813 -0.428 -1.526 1.00 95.19 85 TRP A O 1
ATOM 655 N N . MET A 1 86 ? 17.571 -2.352 -2.390 1.00 96.38 86 MET A N 1
ATOM 656 C CA . MET A 1 86 ? 16.419 -3.158 -2.020 1.00 96.38 86 MET A CA 1
ATOM 657 C C . MET A 1 86 ? 16.862 -4.405 -1.291 1.00 96.38 86 MET A C 1
ATOM 659 O O . MET A 1 86 ? 17.941 -4.944 -1.550 1.00 96.38 86 MET A O 1
ATOM 663 N N . THR A 1 87 ? 15.989 -4.920 -0.434 1.00 97.75 87 THR A N 1
ATOM 664 C CA . THR A 1 87 ? 16.239 -6.222 0.177 1.00 97.75 87 THR A CA 1
ATOM 665 C C . THR A 1 87 ? 16.297 -7.329 -0.886 1.00 97.75 87 THR A C 1
ATOM 667 O O . THR A 1 87 ? 15.795 -7.161 -2.005 1.00 97.75 87 THR A O 1
ATOM 670 N N . PRO A 1 88 ? 16.870 -8.502 -0.557 1.00 97.12 88 PRO A N 1
ATOM 671 C CA . PRO A 1 88 ? 16.895 -9.632 -1.483 1.00 97.12 88 PRO A CA 1
ATOM 672 C C . PRO A 1 88 ? 15.505 -10.064 -1.966 1.00 97.12 88 PRO A C 1
ATOM 674 O O . PRO A 1 88 ? 15.340 -10.393 -3.136 1.00 97.12 88 PRO A O 1
ATOM 677 N N . TRP A 1 89 ? 14.487 -10.028 -1.099 1.00 96.06 89 TRP A N 1
ATOM 678 C CA . TRP A 1 89 ? 13.124 -10.394 -1.490 1.00 96.06 89 TRP A CA 1
ATOM 679 C C . TRP A 1 89 ? 12.455 -9.294 -2.323 1.00 96.06 89 TRP A C 1
ATOM 681 O O . TRP A 1 89 ? 11.771 -9.616 -3.290 1.00 96.06 89 TRP A O 1
ATOM 691 N N . GLY A 1 90 ? 12.697 -8.014 -2.016 1.00 97.06 90 GLY A N 1
ATOM 692 C CA . GLY A 1 90 ? 12.233 -6.898 -2.841 1.00 97.06 90 GLY A CA 1
ATOM 693 C C . GLY A 1 90 ? 12.830 -6.948 -4.250 1.00 97.06 90 GLY A C 1
ATOM 694 O O . GLY A 1 90 ? 12.095 -6.914 -5.237 1.00 97.06 90 GLY A O 1
ATOM 695 N N . THR A 1 91 ? 14.151 -7.129 -4.340 1.00 97.12 91 THR A N 1
ATOM 696 C CA . THR A 1 91 ? 14.870 -7.353 -5.607 1.00 97.12 91 THR A CA 1
ATOM 697 C C . THR A 1 91 ? 14.305 -8.563 -6.349 1.00 97.12 91 THR A C 1
ATOM 699 O O . THR A 1 91 ? 14.028 -8.482 -7.542 1.00 97.12 91 THR A O 1
ATOM 702 N N . GLY A 1 92 ? 14.064 -9.670 -5.641 1.00 97.25 92 GLY A N 1
ATOM 703 C CA . GLY A 1 92 ? 13.525 -10.882 -6.243 1.00 97.25 92 GLY A CA 1
ATOM 704 C C . GLY A 1 92 ? 12.124 -10.708 -6.834 1.00 97.25 92 GLY A C 1
ATOM 705 O O . GLY A 1 92 ? 11.865 -11.126 -7.961 1.00 97.25 92 GLY A O 1
ATOM 706 N N . LEU A 1 93 ? 11.222 -10.026 -6.124 1.00 97.94 93 LEU A N 1
ATOM 707 C CA . LEU A 1 93 ? 9.893 -9.706 -6.652 1.00 97.94 93 LEU A CA 1
ATOM 708 C C . LEU A 1 93 ? 9.980 -8.779 -7.872 1.00 97.94 93 LEU A C 1
ATOM 710 O O . LEU A 1 93 ? 9.268 -8.995 -8.853 1.00 97.94 93 LEU A O 1
ATOM 714 N N . ALA A 1 94 ? 10.870 -7.783 -7.843 1.00 97.81 94 ALA A N 1
ATOM 715 C CA . ALA A 1 94 ? 11.094 -6.889 -8.975 1.00 97.81 94 ALA A CA 1
ATOM 716 C C . ALA A 1 94 ? 11.628 -7.633 -10.207 1.00 97.81 94 ALA A C 1
ATOM 718 O O . ALA A 1 94 ? 11.130 -7.415 -11.311 1.00 97.81 94 ALA A O 1
ATOM 719 N N . ASN A 1 95 ? 12.577 -8.556 -10.023 1.00 97.06 95 ASN A N 1
ATOM 720 C CA . ASN A 1 95 ? 13.084 -9.427 -11.086 1.00 97.06 95 ASN A CA 1
ATOM 721 C C . ASN A 1 95 ? 11.971 -10.307 -11.671 1.00 97.06 95 ASN A C 1
ATOM 723 O O . ASN A 1 95 ? 11.859 -10.432 -12.894 1.00 97.06 95 ASN A O 1
ATOM 727 N N . GLY A 1 96 ? 11.128 -10.883 -10.805 1.00 97.62 96 GLY A N 1
ATOM 728 C CA . GLY A 1 96 ? 9.969 -11.684 -11.197 1.00 97.62 96 GLY A CA 1
ATOM 729 C C . GLY A 1 96 ? 8.972 -10.895 -12.047 1.00 97.62 96 GLY A C 1
ATOM 730 O O . GLY A 1 96 ? 8.580 -11.355 -13.118 1.00 97.62 96 GLY A O 1
ATOM 731 N N . PHE A 1 97 ? 8.617 -9.674 -11.632 1.00 98.31 97 PHE A N 1
ATOM 732 C CA . PHE A 1 97 ? 7.779 -8.778 -12.437 1.00 98.31 97 PHE A CA 1
ATOM 733 C C . PHE A 1 97 ? 8.472 -8.295 -13.718 1.00 98.31 97 PHE A C 1
ATOM 735 O O . PHE A 1 97 ? 7.811 -8.098 -14.737 1.00 98.31 97 PHE A O 1
ATOM 742 N N . GLY A 1 98 ? 9.797 -8.136 -13.700 1.00 97.12 98 GLY A N 1
ATOM 743 C CA . GLY A 1 98 ? 10.596 -7.721 -14.854 1.00 97.12 98 GLY A CA 1
ATOM 744 C C . GLY A 1 98 ? 10.558 -8.705 -16.024 1.00 97.12 98 GLY A C 1
ATOM 745 O O . GLY A 1 98 ? 10.818 -8.307 -17.156 1.00 97.12 98 GLY A O 1
ATOM 746 N N . GLN A 1 99 ? 10.155 -9.960 -15.793 1.00 96.75 99 GLN A N 1
ATOM 747 C CA . GLN A 1 99 ? 9.978 -10.945 -16.866 1.00 96.75 99 GLN A CA 1
ATOM 748 C C . GLN A 1 99 ? 8.859 -10.584 -17.854 1.00 96.75 99 GLN A C 1
ATOM 750 O O . GLN A 1 99 ? 8.807 -11.160 -18.936 1.00 96.75 99 GLN A O 1
ATOM 755 N N . VAL A 1 100 ? 7.984 -9.627 -17.517 1.00 96.19 100 VAL A N 1
ATOM 756 C CA . VAL A 1 100 ? 6.967 -9.107 -18.448 1.00 96.19 100 VAL A CA 1
ATOM 757 C C . VAL A 1 100 ? 7.610 -8.484 -19.692 1.00 96.19 100 VAL A C 1
ATOM 759 O O . VAL A 1 100 ? 7.084 -8.650 -20.789 1.00 96.19 100 VAL A O 1
ATOM 762 N N . ASP A 1 101 ? 8.735 -7.780 -19.533 1.00 96.88 101 ASP A N 1
ATOM 763 C CA . ASP A 1 101 ? 9.520 -7.230 -20.641 1.00 96.88 101 ASP A CA 1
ATOM 764 C C . ASP A 1 101 ? 10.968 -6.978 -20.194 1.00 96.88 101 ASP A C 1
ATOM 766 O O . ASP A 1 101 ? 11.293 -5.949 -19.595 1.00 96.88 101 ASP A O 1
ATOM 770 N N . THR A 1 102 ? 11.860 -7.917 -20.514 1.00 95.31 102 THR A N 1
ATOM 771 C CA . THR A 1 102 ? 13.274 -7.861 -20.114 1.00 95.31 102 THR A CA 1
ATOM 772 C C . THR A 1 102 ? 14.072 -6.775 -20.836 1.00 95.31 102 THR A C 1
ATOM 774 O O . THR A 1 102 ? 15.181 -6.457 -20.412 1.00 95.31 102 THR A O 1
ATOM 777 N N . SER A 1 103 ? 13.515 -6.147 -21.880 1.00 95.56 103 SER A N 1
ATOM 778 C CA . SER A 1 103 ? 14.132 -4.979 -22.520 1.00 95.56 103 SER A CA 1
ATOM 779 C C . SER A 1 103 ? 13.975 -3.692 -21.695 1.00 95.56 103 SER A C 1
ATOM 781 O O . SER A 1 103 ? 14.629 -2.688 -21.982 1.00 95.56 103 SER A O 1
ATOM 783 N N . LYS A 1 104 ? 13.138 -3.716 -20.646 1.00 93.81 104 LYS A N 1
ATOM 784 C CA . LYS A 1 104 ? 12.799 -2.564 -19.799 1.00 93.81 104 LYS A CA 1
ATOM 785 C C . LYS A 1 104 ? 13.194 -2.832 -18.342 1.00 93.81 104 LYS A C 1
ATOM 787 O O . LYS A 1 104 ? 12.343 -3.205 -17.533 1.00 93.81 104 LYS A O 1
ATOM 792 N N . PRO A 1 105 ? 14.462 -2.595 -17.955 1.00 85.50 105 PRO A N 1
ATOM 793 C CA . PRO A 1 105 ? 14.990 -3.022 -16.653 1.00 85.50 105 PRO A CA 1
ATOM 794 C C . PRO A 1 105 ? 14.277 -2.394 -15.445 1.00 85.50 105 PRO A C 1
ATOM 796 O O . PRO A 1 105 ? 14.268 -2.972 -14.363 1.00 85.50 105 PRO A O 1
ATOM 799 N N . THR A 1 106 ? 13.643 -1.230 -15.607 1.00 92.19 106 THR A N 1
ATOM 800 C CA . THR A 1 106 ? 12.891 -0.563 -14.533 1.00 92.19 106 THR A CA 1
ATOM 801 C C . THR A 1 106 ? 11.425 -0.990 -14.456 1.00 92.19 106 THR A C 1
ATOM 803 O O . THR A 1 106 ? 10.767 -0.682 -13.466 1.00 92.19 106 THR A O 1
ATOM 806 N N . LEU A 1 107 ? 10.887 -1.708 -15.450 1.00 96.56 107 LEU A N 1
ATOM 807 C CA . LEU A 1 107 ? 9.458 -2.037 -15.496 1.00 96.56 107 LEU A CA 1
ATOM 808 C C . LEU A 1 107 ? 9.036 -2.928 -14.323 1.00 96.56 107 LEU A C 1
ATOM 810 O O . LEU A 1 107 ? 8.013 -2.665 -13.695 1.00 96.56 107 LEU A O 1
ATOM 814 N N . GLY A 1 108 ? 9.846 -3.935 -13.984 1.00 97.06 108 GLY A N 1
ATOM 815 C CA . GLY A 1 108 ? 9.579 -4.815 -12.843 1.00 97.06 108 GLY A CA 1
ATOM 816 C C . GLY A 1 108 ? 9.473 -4.056 -11.518 1.00 97.06 108 GLY A C 1
ATOM 817 O O . GLY A 1 108 ? 8.592 -4.337 -10.707 1.00 97.06 108 GLY A O 1
ATOM 818 N N . MET A 1 109 ? 10.305 -3.025 -11.345 1.00 96.38 109 MET A N 1
ATOM 819 C CA . MET A 1 109 ? 10.267 -2.127 -10.190 1.00 96.38 109 MET A CA 1
ATOM 820 C C . MET A 1 109 ? 9.002 -1.274 -10.134 1.00 96.38 109 MET A C 1
ATOM 822 O O . MET A 1 109 ? 8.424 -1.103 -9.059 1.00 96.38 109 MET A O 1
ATOM 826 N N . GLU A 1 110 ? 8.558 -0.731 -11.269 1.00 97.50 110 GLU A N 1
ATOM 827 C CA . GLU A 1 110 ? 7.324 0.058 -11.300 1.00 97.50 110 GLU A CA 1
ATOM 828 C C . GLU A 1 110 ? 6.092 -0.820 -11.024 1.00 97.50 110 GLU A C 1
ATOM 830 O O . GLU A 1 110 ? 5.235 -0.426 -10.231 1.00 97.50 110 GLU A O 1
ATOM 835 N N . ILE A 1 111 ? 6.045 -2.042 -11.574 1.00 98.50 111 ILE A N 1
ATOM 836 C CA . ILE A 1 111 ? 4.966 -3.010 -11.308 1.00 98.50 111 ILE A CA 1
ATOM 837 C C . ILE A 1 111 ? 4.949 -3.429 -9.832 1.00 98.50 111 ILE A C 1
ATOM 839 O O . ILE A 1 111 ? 3.876 -3.473 -9.227 1.00 98.50 111 ILE A O 1
ATOM 843 N N . LEU A 1 112 ? 6.114 -3.704 -9.233 1.00 98.25 112 LEU A N 1
ATOM 844 C CA . LEU A 1 112 ? 6.219 -4.060 -7.816 1.00 98.25 112 LEU A CA 1
ATOM 845 C C . LEU A 1 112 ? 5.626 -2.966 -6.920 1.00 98.25 112 LEU A C 1
ATOM 847 O O . LEU A 1 112 ? 4.781 -3.245 -6.064 1.00 98.25 112 LEU A O 1
ATOM 851 N N . HIS A 1 113 ? 6.029 -1.713 -7.140 1.00 97.75 113 HIS A N 1
ATOM 852 C CA . HIS A 1 113 ? 5.480 -0.596 -6.381 1.00 97.75 113 HIS A CA 1
ATOM 853 C C . HIS A 1 113 ? 3.989 -0.405 -6.653 1.00 97.75 113 HIS A C 1
ATOM 855 O O . HIS A 1 113 ? 3.229 -0.178 -5.712 1.00 97.75 113 HIS A O 1
ATOM 861 N N . LEU A 1 114 ? 3.541 -0.516 -7.907 1.00 98.25 114 LEU A N 1
ATOM 862 C CA . LEU A 1 114 ? 2.123 -0.435 -8.244 1.00 98.25 114 LEU A CA 1
ATOM 863 C C . LEU A 1 114 ? 1.315 -1.474 -7.451 1.00 98.25 114 LEU A C 1
ATOM 865 O O . LEU A 1 114 ? 0.330 -1.113 -6.806 1.00 98.25 114 LEU A O 1
ATOM 869 N N . ALA A 1 115 ? 1.769 -2.729 -7.423 1.00 98.62 115 ALA A N 1
ATOM 870 C CA . ALA A 1 115 ? 1.117 -3.804 -6.684 1.00 98.62 115 ALA A CA 1
ATOM 871 C C . ALA A 1 115 ? 1.052 -3.517 -5.175 1.00 98.62 115 ALA A C 1
ATOM 873 O O . ALA A 1 115 ? -0.031 -3.588 -4.586 1.00 98.62 115 ALA A O 1
ATOM 874 N N . GLY A 1 116 ? 2.173 -3.120 -4.561 1.00 98.25 116 GLY A N 1
ATOM 875 C CA . GLY A 1 116 ? 2.229 -2.774 -3.136 1.00 98.25 116 GLY A CA 1
ATOM 876 C C . GLY A 1 116 ? 1.303 -1.606 -2.771 1.00 98.25 116 GLY A C 1
ATOM 877 O O . GLY A 1 116 ? 0.524 -1.687 -1.818 1.00 98.25 116 GLY A O 1
ATOM 878 N N . ASN A 1 117 ? 1.299 -0.543 -3.581 1.00 98.50 117 ASN A N 1
ATOM 879 C CA . ASN A 1 117 ? 0.418 0.611 -3.383 1.00 98.50 117 ASN A CA 1
ATOM 880 C C . ASN A 1 117 ? -1.064 0.250 -3.534 1.00 98.50 117 ASN A C 1
ATOM 882 O O . ASN A 1 117 ? -1.904 0.793 -2.816 1.00 98.50 117 ASN A O 1
ATOM 886 N N . PHE A 1 118 ? -1.401 -0.663 -4.445 1.00 98.75 118 PHE A N 1
ATOM 887 C CA . PHE A 1 118 ? -2.780 -1.089 -4.672 1.00 98.75 118 PHE A CA 1
ATOM 888 C C . PHE A 1 118 ? -3.288 -2.038 -3.586 1.00 98.75 118 PHE A C 1
ATOM 890 O O . PHE A 1 118 ? -4.467 -1.965 -3.236 1.00 98.75 118 PHE A O 1
ATOM 897 N N . GLN A 1 119 ? -2.428 -2.881 -3.011 1.00 98.75 119 GLN A N 1
ATOM 898 C CA . GLN A 1 119 ? -2.758 -3.662 -1.813 1.00 98.75 119 GLN A CA 1
ATOM 899 C C . GLN A 1 119 ? -3.014 -2.737 -0.615 1.00 98.75 119 GLN A C 1
ATOM 901 O O . GLN A 1 119 ? -4.027 -2.875 0.078 1.00 98.75 119 GLN A O 1
ATOM 906 N N . PHE A 1 120 ? -2.152 -1.736 -0.412 1.00 98.62 120 PHE A N 1
ATOM 907 C CA . PHE A 1 120 ? -2.338 -0.749 0.648 1.00 98.62 120 PHE A CA 1
ATOM 908 C C . PHE A 1 120 ? -3.630 0.067 0.456 1.00 98.62 120 PHE A C 1
ATOM 910 O O . PHE A 1 120 ? -4.447 0.184 1.377 1.00 98.62 120 PHE A O 1
ATOM 917 N N . LEU A 1 121 ? -3.877 0.555 -0.765 1.00 98.75 121 LEU A N 1
ATOM 918 C CA . LEU A 1 121 ? -5.106 1.265 -1.118 1.00 98.75 121 LEU A CA 1
ATOM 919 C C . LEU A 1 121 ? -6.351 0.411 -0.851 1.00 98.75 121 LEU A C 1
ATOM 921 O O . LEU A 1 121 ? -7.320 0.915 -0.286 1.00 98.75 121 LEU A O 1
ATOM 925 N N . ALA A 1 122 ? -6.328 -0.881 -1.188 1.00 98.88 122 ALA A N 1
ATOM 926 C CA . ALA A 1 122 ? -7.437 -1.785 -0.896 1.00 98.88 122 ALA A CA 1
ATOM 927 C C . ALA A 1 122 ? -7.718 -1.894 0.616 1.00 98.88 122 ALA A C 1
ATOM 929 O O . ALA A 1 122 ? -8.882 -1.868 1.018 1.00 98.88 122 ALA A O 1
ATOM 930 N N . GLY A 1 123 ? -6.684 -1.924 1.466 1.00 98.88 123 GLY A N 1
ATOM 931 C CA . GLY A 1 123 ? -6.835 -1.868 2.927 1.00 98.88 123 GLY A CA 1
ATOM 932 C C . GLY A 1 123 ? -7.539 -0.595 3.415 1.00 98.88 123 GLY A C 1
ATOM 933 O O . GLY A 1 123 ? -8.487 -0.664 4.202 1.00 98.88 123 GLY A O 1
ATOM 934 N N . LEU A 1 124 ? -7.137 0.567 2.893 1.00 98.81 124 LEU A N 1
ATOM 935 C CA . LEU A 1 124 ? -7.766 1.863 3.186 1.00 98.81 124 LEU A CA 1
ATOM 936 C C . LEU A 1 124 ? -9.218 1.934 2.697 1.00 98.81 124 LEU A C 1
ATOM 938 O O . LEU A 1 124 ? -10.098 2.412 3.421 1.00 98.81 124 LEU A O 1
ATOM 942 N N . VAL A 1 125 ? -9.497 1.408 1.501 1.00 98.88 125 VAL A N 1
ATOM 943 C CA . VAL A 1 125 ? -10.866 1.266 0.989 1.00 98.88 125 VAL A CA 1
ATOM 944 C C . VAL A 1 125 ? -11.677 0.346 1.901 1.00 98.88 125 VAL A C 1
ATOM 946 O O . VAL A 1 125 ? -12.821 0.668 2.211 1.00 98.88 125 VAL A O 1
ATOM 949 N N . GLY A 1 126 ? -11.086 -0.731 2.424 1.00 98.81 126 GLY A N 1
ATOM 950 C CA . GLY A 1 126 ? -11.697 -1.581 3.447 1.00 98.81 126 GLY A CA 1
ATOM 951 C C . GLY A 1 126 ? -12.173 -0.789 4.671 1.00 98.81 126 GLY A C 1
ATOM 952 O O . GLY A 1 126 ? -13.313 -0.968 5.107 1.00 98.81 126 GLY A O 1
ATOM 953 N N . VAL A 1 127 ? -11.365 0.155 5.173 1.00 98.81 127 VAL A N 1
ATOM 954 C CA . VAL A 1 127 ? -11.770 1.059 6.268 1.00 98.81 127 VAL A CA 1
ATOM 955 C C . VAL A 1 127 ? -12.902 1.996 5.839 1.00 98.81 127 VAL A C 1
ATOM 957 O O . VAL A 1 127 ? -13.865 2.197 6.583 1.00 98.81 127 VAL A O 1
ATOM 960 N N . ALA A 1 128 ? -12.836 2.569 4.637 1.00 98.69 128 ALA A N 1
ATOM 961 C CA . ALA A 1 128 ? -13.901 3.436 4.132 1.00 98.69 128 ALA A CA 1
ATOM 962 C C . ALA A 1 128 ? -15.239 2.683 3.972 1.00 98.69 128 ALA A C 1
ATOM 964 O O . ALA A 1 128 ? -16.298 3.229 4.288 1.00 98.69 128 ALA A O 1
AT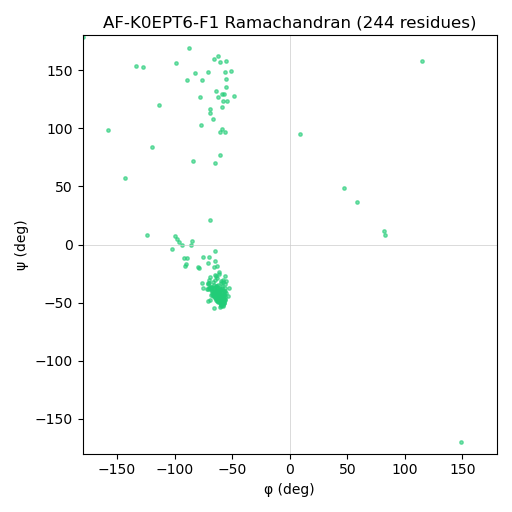OM 965 N N . LEU A 1 129 ? -15.193 1.419 3.539 1.00 98.38 129 LEU A N 1
ATOM 966 C CA . LEU A 1 129 ? -16.361 0.554 3.386 1.00 98.38 129 LEU A CA 1
ATOM 967 C C . LEU A 1 129 ? -16.936 0.127 4.736 1.00 98.38 129 LEU A C 1
ATOM 969 O O . LEU A 1 129 ? -18.139 0.279 4.950 1.00 98.38 129 LEU A O 1
ATOM 973 N N . ILE A 1 130 ? -16.114 -0.352 5.677 1.00 98.25 130 ILE A N 1
ATOM 974 C CA . ILE A 1 130 ? -16.621 -0.803 6.984 1.00 98.25 130 ILE A CA 1
ATOM 975 C C . ILE A 1 130 ? -17.265 0.345 7.768 1.00 98.25 130 ILE A C 1
ATOM 977 O O . ILE A 1 130 ? -18.212 0.141 8.514 1.00 98.25 130 ILE A O 1
ATOM 981 N N . THR A 1 131 ? -16.809 1.577 7.551 1.00 98.38 131 THR A N 1
ATOM 982 C CA . THR A 1 131 ? -17.307 2.762 8.259 1.00 98.38 131 THR A CA 1
ATOM 983 C C . THR A 1 131 ? -18.389 3.535 7.501 1.00 98.38 131 THR A C 1
ATOM 985 O O . THR A 1 131 ? -18.864 4.553 8.006 1.00 98.38 131 THR A O 1
ATOM 988 N N . HIS A 1 132 ? -18.827 3.091 6.314 1.00 96.94 132 HIS A N 1
ATOM 989 C CA . HIS A 1 132 ? -19.648 3.918 5.414 1.00 96.94 132 HIS A CA 1
ATOM 990 C C . HIS A 1 132 ? -20.970 4.418 6.029 1.00 96.94 132 HIS A C 1
ATOM 992 O O . HIS A 1 132 ? -21.410 5.514 5.678 1.00 96.94 132 HIS A O 1
ATOM 998 N N . ARG A 1 133 ? -21.576 3.658 6.960 1.00 96.12 133 ARG A N 1
ATOM 999 C CA . ARG A 1 133 ? -22.812 4.038 7.683 1.00 96.12 133 ARG A CA 1
ATOM 1000 C C . ARG A 1 133 ? -22.576 4.782 8.992 1.00 96.12 133 ARG A C 1
ATOM 1002 O O . ARG A 1 133 ? -23.484 5.448 9.480 1.00 96.12 133 ARG A O 1
ATOM 1009 N N . ALA A 1 134 ? -21.378 4.705 9.560 1.00 95.44 134 ALA A N 1
ATOM 1010 C CA . ALA A 1 134 ? -21.027 5.417 10.780 1.00 95.44 134 ALA A CA 1
ATOM 1011 C C . ALA A 1 134 ? -20.594 6.847 10.417 1.00 95.44 134 ALA A C 1
ATOM 1013 O O . ALA A 1 134 ? -19.414 7.183 10.434 1.00 95.44 134 ALA A O 1
ATOM 1014 N N . LEU A 1 135 ? -21.543 7.698 10.013 1.00 94.31 135 LEU A N 1
ATOM 1015 C CA . LEU A 1 135 ? -21.235 8.994 9.386 1.00 94.31 135 LEU A CA 1
ATOM 1016 C C . LEU A 1 135 ? -20.398 9.934 10.268 1.00 94.31 135 LEU A C 1
ATOM 1018 O O . LEU A 1 135 ? -19.563 10.661 9.729 1.00 94.31 135 LEU A O 1
ATOM 1022 N N . ALA A 1 136 ? -20.589 9.870 11.588 1.00 95.06 136 ALA A N 1
ATOM 1023 C CA . ALA A 1 136 ? -19.847 10.642 12.588 1.00 95.06 136 ALA A CA 1
ATOM 1024 C C . ALA A 1 136 ? -18.521 9.986 13.032 1.00 95.06 136 ALA A C 1
ATOM 1026 O O . ALA A 1 136 ? -17.809 10.540 13.867 1.00 95.06 136 ALA A O 1
ATOM 1027 N N . SER A 1 137 ? -18.182 8.809 12.494 1.00 97.69 137 SER A N 1
ATOM 1028 C CA . SER A 1 137 ? -16.969 8.070 12.849 1.00 97.69 137 SER A CA 1
ATOM 1029 C C . SER A 1 137 ? -15.711 8.840 12.456 1.00 97.69 137 SER A C 1
ATOM 1031 O O . SER A 1 137 ? -15.555 9.271 11.306 1.00 97.69 137 SER A O 1
ATOM 1033 N N . LYS A 1 138 ? -14.753 8.950 13.383 1.00 98.50 138 LYS A N 1
ATOM 1034 C CA . LYS A 1 138 ? -13.428 9.488 13.049 1.00 98.50 138 LYS A CA 1
ATOM 1035 C C . LYS A 1 138 ? -12.663 8.500 12.174 1.00 98.50 138 LYS A C 1
ATOM 1037 O O . LYS A 1 138 ? -11.945 8.935 11.276 1.00 98.50 138 LYS A O 1
ATOM 1042 N N . ALA A 1 139 ? -12.871 7.195 12.362 1.00 98.50 139 ALA A N 1
ATOM 1043 C CA . ALA A 1 139 ? -12.291 6.164 11.501 1.00 98.50 139 ALA A CA 1
ATOM 1044 C C . ALA A 1 139 ? -12.701 6.367 10.035 1.00 98.50 139 ALA A C 1
ATOM 1046 O O . ALA A 1 139 ? -11.856 6.292 9.145 1.00 98.50 139 ALA A O 1
ATOM 1047 N N . ARG A 1 140 ? -13.965 6.741 9.786 1.00 98.19 140 ARG A N 1
ATOM 1048 C CA . ARG A 1 140 ? -14.450 7.102 8.444 1.00 98.19 140 ARG A CA 1
ATOM 1049 C C . ARG A 1 140 ? -13.700 8.287 7.850 1.00 98.19 140 ARG A C 1
ATOM 1051 O O . ARG A 1 140 ? -13.321 8.244 6.681 1.00 98.19 140 ARG A O 1
ATOM 1058 N N . LYS A 1 141 ? -13.507 9.353 8.634 1.00 98.38 141 LYS A N 1
ATOM 1059 C CA . LYS A 1 141 ? -12.779 10.552 8.192 1.00 98.38 141 LYS A CA 1
ATOM 1060 C C . LYS A 1 141 ? -11.361 10.187 7.744 1.00 98.38 141 LYS A C 1
ATOM 1062 O O . LYS A 1 141 ? -10.986 10.509 6.619 1.00 98.38 141 LYS A O 1
ATOM 1067 N N . TRP A 1 142 ? -10.612 9.487 8.596 1.00 98.75 142 TRP A N 1
ATOM 1068 C CA . TRP A 1 142 ? -9.238 9.073 8.296 1.00 98.75 142 TRP A CA 1
ATOM 1069 C C . TRP A 1 142 ? -9.175 8.071 7.140 1.00 98.75 142 TRP A C 1
ATOM 1071 O O . TRP A 1 142 ? -8.371 8.257 6.235 1.00 98.75 142 TRP A O 1
ATOM 1081 N N . GLY A 1 143 ? -10.075 7.083 7.099 1.00 98.50 143 GLY A N 1
ATOM 1082 C CA . GLY A 1 143 ? -10.161 6.117 6.001 1.00 98.50 143 GLY A CA 1
ATOM 1083 C C . GLY A 1 143 ? -10.389 6.787 4.644 1.00 98.50 143 GLY A C 1
ATOM 1084 O O . GLY A 1 143 ? -9.666 6.507 3.695 1.00 98.50 143 GLY A O 1
ATOM 1085 N N . ARG A 1 144 ? -11.328 7.739 4.546 1.00 98.56 144 ARG A N 1
ATOM 1086 C CA . ARG A 1 144 ? -11.576 8.488 3.297 1.00 98.56 144 ARG A CA 1
ATOM 1087 C C . ARG A 1 144 ? -10.393 9.358 2.882 1.00 98.56 144 ARG A C 1
ATOM 1089 O O . ARG A 1 144 ? -10.089 9.425 1.695 1.00 98.56 144 ARG A O 1
ATOM 1096 N N . MET A 1 145 ? -9.744 10.019 3.840 1.00 98.44 145 MET A N 1
ATOM 1097 C CA . MET A 1 145 ? -8.551 10.815 3.555 1.00 98.44 145 MET A CA 1
ATOM 1098 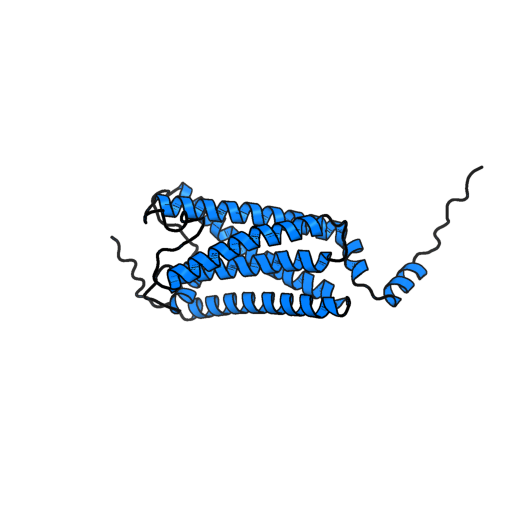C C . MET A 1 145 ? -7.400 9.932 3.064 1.00 98.44 145 MET A C 1
ATOM 1100 O O . MET A 1 145 ? -6.726 10.293 2.105 1.00 98.44 145 MET A O 1
ATOM 1104 N N . GLY A 1 146 ? -7.228 8.753 3.664 1.00 98.56 146 GLY A N 1
ATOM 1105 C CA . GLY A 1 146 ? -6.249 7.769 3.220 1.00 98.56 146 GLY A CA 1
ATOM 1106 C C . GLY A 1 146 ? -6.537 7.277 1.807 1.00 98.56 146 GLY A C 1
ATOM 1107 O O . GLY A 1 146 ? -5.638 7.304 0.980 1.00 98.56 146 GLY A O 1
ATOM 1108 N N . VAL A 1 147 ? -7.788 6.920 1.488 1.00 98.75 147 VAL A N 1
ATOM 1109 C CA . VAL A 1 147 ? -8.181 6.535 0.118 1.00 98.75 147 VAL A CA 1
ATOM 1110 C C . VAL A 1 147 ? -7.862 7.637 -0.894 1.00 98.75 147 VAL A C 1
ATOM 1112 O O . VAL A 1 147 ? -7.383 7.331 -1.979 1.00 98.75 147 VAL A O 1
ATOM 1115 N N . LEU A 1 148 ? -8.099 8.908 -0.554 1.00 98.56 148 LEU A N 1
ATOM 1116 C CA . LEU A 1 148 ? -7.781 10.027 -1.444 1.00 98.56 148 LEU A CA 1
ATOM 1117 C C . LEU A 1 148 ? -6.268 10.162 -1.671 1.00 98.56 148 LEU A C 1
ATOM 1119 O O . LEU A 1 148 ? -5.821 10.154 -2.813 1.00 98.56 148 LEU A O 1
ATOM 1123 N N . MET A 1 149 ? -5.489 10.263 -0.592 1.00 98.06 149 MET A N 1
ATOM 1124 C CA . MET A 1 149 ? -4.034 10.451 -0.662 1.00 98.06 149 MET A CA 1
ATOM 1125 C C . MET A 1 149 ? -3.343 9.268 -1.345 1.00 98.06 149 MET A C 1
ATOM 1127 O O . MET A 1 149 ? -2.579 9.450 -2.290 1.00 98.06 149 MET A O 1
ATOM 1131 N N . GLN A 1 150 ? -3.671 8.052 -0.910 1.00 98.31 150 GLN A N 1
ATOM 1132 C CA . GLN A 1 150 ? -3.121 6.828 -1.479 1.00 98.31 150 GLN A CA 1
ATOM 1133 C C . GLN A 1 150 ? -3.634 6.583 -2.903 1.00 98.31 150 GLN A C 1
ATOM 1135 O O . GLN A 1 150 ? -2.930 5.993 -3.713 1.00 98.31 150 GLN A O 1
ATOM 1140 N N . GLY A 1 151 ? -4.835 7.061 -3.239 1.00 98.50 151 GLY A N 1
ATOM 1141 C CA . GLY A 1 151 ? -5.355 7.046 -4.603 1.00 98.50 151 GLY A CA 1
ATOM 1142 C C . GLY A 1 151 ? -4.524 7.912 -5.550 1.00 98.50 151 GLY A C 1
ATOM 1143 O O . GLY A 1 151 ? -4.179 7.453 -6.633 1.00 98.50 151 GLY A O 1
ATOM 1144 N N . ILE A 1 152 ? -4.144 9.127 -5.136 1.00 98.31 152 ILE A N 1
ATOM 1145 C CA . ILE A 1 152 ? -3.262 10.010 -5.923 1.00 98.31 152 ILE A CA 1
ATOM 1146 C C . ILE A 1 152 ? -1.889 9.358 -6.126 1.00 98.31 152 ILE A C 1
ATOM 1148 O O . ILE A 1 152 ? -1.386 9.317 -7.247 1.00 98.31 152 ILE A O 1
ATOM 1152 N N . HIS A 1 153 ? -1.307 8.793 -5.067 1.00 98.12 153 HIS A N 1
ATOM 1153 C CA . HIS A 1 153 ? -0.021 8.092 -5.150 1.00 98.12 153 HIS A CA 1
ATOM 1154 C C . HIS A 1 153 ? -0.109 6.808 -6.001 1.00 98.12 153 HIS A C 1
ATOM 1156 O O . HIS A 1 153 ? 0.767 6.526 -6.816 1.00 98.12 153 HIS A O 1
ATOM 1162 N N . GLY A 1 154 ? -1.209 6.061 -5.910 1.00 97.94 154 GLY A N 1
ATOM 1163 C CA . GLY A 1 154 ? -1.478 4.922 -6.790 1.00 97.94 154 GLY A CA 1
ATOM 1164 C C . GLY A 1 154 ? -1.597 5.323 -8.265 1.00 97.94 154 GLY A C 1
ATOM 1165 O O . GLY A 1 154 ? -1.058 4.635 -9.129 1.00 97.94 154 GLY A O 1
ATOM 1166 N N . LEU A 1 155 ? -2.249 6.452 -8.566 1.00 98.38 155 LEU A N 1
ATOM 1167 C CA . LEU A 1 155 ? -2.344 6.996 -9.927 1.00 98.38 155 LEU A CA 1
ATOM 1168 C C . LEU A 1 155 ? -0.980 7.420 -10.479 1.00 98.38 155 LEU A C 1
ATOM 1170 O O . LEU A 1 155 ? -0.709 7.200 -11.657 1.00 98.38 155 LEU A O 1
ATOM 1174 N N . GLU A 1 156 ? -0.105 7.969 -9.639 1.00 98.44 156 GLU A N 1
ATOM 1175 C CA . GLU A 1 156 ? 1.284 8.214 -10.020 1.00 98.44 156 GLU A CA 1
ATOM 1176 C C . GLU A 1 156 ? 1.983 6.911 -10.431 1.00 98.44 156 GLU A C 1
ATOM 1178 O O . GLU A 1 156 ? 2.592 6.865 -11.496 1.00 98.44 156 GLU A O 1
ATOM 1183 N N . HIS A 1 157 ? 1.865 5.833 -9.650 1.00 98.38 157 HIS A N 1
ATOM 1184 C CA . HIS A 1 157 ? 2.472 4.553 -10.028 1.00 98.38 157 HIS A CA 1
ATOM 1185 C C . HIS A 1 157 ? 1.866 3.947 -11.295 1.00 98.38 157 HIS A C 1
ATOM 1187 O O . HIS A 1 157 ? 2.593 3.303 -12.052 1.00 98.38 157 HIS A O 1
ATOM 1193 N N . ILE A 1 158 ? 0.580 4.182 -11.582 1.00 98.69 158 ILE A N 1
ATOM 1194 C CA . ILE A 1 158 ? 0.011 3.846 -12.895 1.00 98.69 158 ILE A CA 1
ATOM 1195 C C . ILE A 1 158 ? 0.750 4.624 -13.988 1.00 98.69 158 ILE A C 1
ATOM 1197 O O . ILE A 1 158 ? 1.202 4.014 -14.953 1.00 98.69 158 ILE A O 1
ATOM 1201 N N . ALA A 1 159 ? 0.908 5.942 -13.840 1.00 98.56 159 ALA A N 1
ATOM 1202 C CA . ALA A 1 159 ? 1.585 6.774 -14.834 1.00 98.56 159 ALA A CA 1
ATOM 1203 C C . ALA A 1 159 ? 3.052 6.351 -15.047 1.00 98.56 159 ALA A C 1
ATOM 1205 O O . ALA A 1 159 ? 3.481 6.191 -16.193 1.00 98.56 159 ALA A O 1
ATOM 1206 N N . LEU A 1 160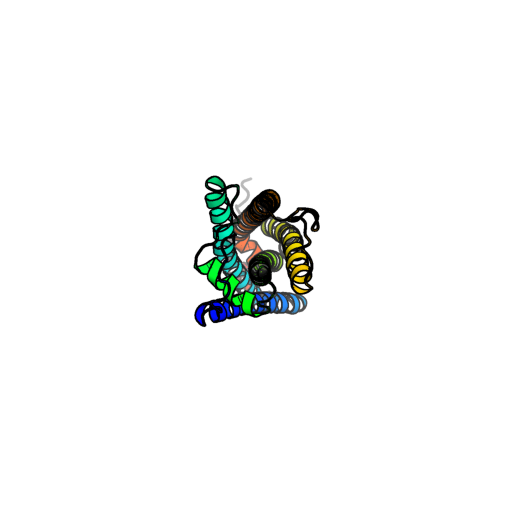 ? 3.794 6.076 -13.969 1.00 97.75 160 LEU A N 1
ATOM 1207 C CA . LEU A 1 160 ? 5.170 5.568 -14.025 1.00 97.75 160 LEU A CA 1
ATOM 1208 C C . LEU A 1 160 ? 5.235 4.205 -14.732 1.00 97.75 160 LEU A C 1
ATOM 1210 O O . LEU A 1 160 ? 6.028 4.025 -15.653 1.00 97.75 160 LEU A O 1
ATOM 1214 N N . THR A 1 161 ? 4.358 3.269 -14.361 1.00 98.56 161 THR A N 1
ATOM 1215 C CA . THR A 1 161 ? 4.331 1.920 -14.951 1.00 98.56 161 THR A CA 1
ATOM 1216 C C . THR A 1 161 ? 3.976 1.970 -16.433 1.00 98.56 161 THR A C 1
ATOM 1218 O O . THR A 1 161 ? 4.665 1.365 -17.248 1.00 98.56 161 THR A O 1
ATOM 1221 N N . VAL A 1 162 ? 2.928 2.712 -16.804 1.00 98.56 162 VAL A N 1
ATOM 1222 C CA . VAL A 1 162 ? 2.471 2.825 -18.196 1.00 98.56 162 VAL A CA 1
ATOM 1223 C C . VAL A 1 162 ? 3.514 3.532 -19.059 1.00 98.56 162 VAL A C 1
ATOM 1225 O O . VAL A 1 162 ? 3.801 3.061 -20.155 1.00 98.56 162 VAL A O 1
ATOM 1228 N N . SER A 1 163 ? 4.123 4.620 -18.580 1.00 98.31 163 SER A N 1
ATOM 1229 C CA . SER A 1 163 ? 5.161 5.330 -19.342 1.00 98.31 163 SER A CA 1
ATOM 1230 C C . SER A 1 163 ? 6.378 4.444 -19.620 1.00 98.31 163 SER A C 1
ATOM 1232 O O . SER A 1 163 ? 6.794 4.337 -20.775 1.00 98.31 163 SER A O 1
ATOM 1234 N N . VAL A 1 164 ? 6.881 3.720 -18.614 1.00 97.50 164 VAL A N 1
ATOM 1235 C CA . VAL A 1 164 ? 7.973 2.752 -18.807 1.00 97.50 164 VAL A CA 1
ATOM 1236 C C . VAL A 1 164 ? 7.541 1.607 -19.723 1.00 97.50 164 VAL A C 1
ATOM 1238 O O . VAL A 1 164 ? 8.276 1.255 -20.644 1.00 97.50 164 VAL A O 1
ATOM 1241 N N . ALA A 1 165 ? 6.338 1.054 -19.540 1.00 98.00 165 ALA A N 1
ATOM 1242 C CA . ALA A 1 165 ? 5.812 -0.024 -20.381 1.00 98.00 165 ALA A CA 1
ATOM 1243 C C . ALA A 1 165 ? 5.700 0.380 -21.861 1.00 98.00 165 ALA A C 1
ATOM 1245 O O . ALA A 1 165 ? 5.898 -0.462 -22.735 1.00 98.00 165 ALA A O 1
ATOM 1246 N N . LEU A 1 166 ? 5.450 1.659 -22.151 1.00 97.94 166 LEU A N 1
ATOM 1247 C CA . LEU A 1 166 ? 5.428 2.220 -23.506 1.00 97.94 166 LEU A CA 1
ATOM 1248 C C . LEU A 1 166 ? 6.818 2.632 -24.031 1.00 97.94 166 LEU A C 1
ATOM 1250 O O . LEU A 1 166 ? 6.920 3.139 -25.144 1.00 97.94 166 LEU A O 1
ATOM 1254 N N . GLY A 1 167 ? 7.890 2.402 -23.265 1.00 94.88 167 GLY A N 1
ATOM 1255 C CA . GLY A 1 167 ? 9.270 2.712 -23.657 1.00 94.88 167 GLY A CA 1
ATOM 1256 C C . GLY A 1 167 ? 9.680 4.174 -23.453 1.00 94.88 167 GLY A C 1
ATOM 1257 O O . GLY A 1 167 ? 10.728 4.586 -23.946 1.00 94.88 167 GLY A O 1
ATOM 1258 N N . ALA A 1 168 ? 8.879 4.966 -22.738 1.00 93.88 168 ALA A N 1
ATOM 1259 C CA . ALA A 1 168 ? 9.220 6.336 -22.376 1.00 93.88 168 ALA A CA 1
ATOM 1260 C C . ALA A 1 168 ? 10.017 6.394 -21.059 1.00 93.88 168 ALA A C 1
ATOM 1262 O O . ALA A 1 168 ? 10.095 5.423 -20.301 1.00 93.88 168 ALA A O 1
ATOM 1263 N N . LYS A 1 169 ? 10.582 7.574 -20.751 1.00 93.62 169 LYS A N 1
ATOM 1264 C CA . LYS A 1 169 ? 11.033 7.885 -19.384 1.00 93.62 169 LYS A CA 1
ATOM 1265 C C . LYS A 1 169 ? 9.847 7.721 -18.427 1.00 93.62 169 LYS A C 1
ATOM 1267 O O . LYS A 1 169 ? 8.714 7.992 -18.814 1.00 93.62 169 LYS A O 1
ATOM 1272 N N . ALA A 1 170 ? 10.103 7.320 -17.185 1.00 95.56 170 ALA A N 1
ATOM 1273 C CA . ALA A 1 170 ? 9.055 7.263 -16.172 1.00 95.56 170 ALA A CA 1
ATOM 1274 C C . ALA A 1 1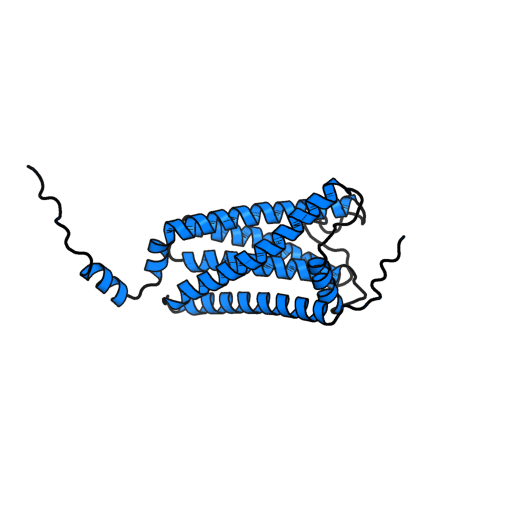70 ? 8.482 8.676 -15.925 1.00 95.56 170 ALA A C 1
ATOM 1276 O O . ALA A 1 170 ? 9.245 9.606 -15.665 1.00 95.56 170 ALA A O 1
ATOM 1277 N N . ILE A 1 171 ? 7.157 8.835 -16.016 1.00 96.75 171 ILE A N 1
ATOM 1278 C CA . ILE A 1 171 ? 6.446 10.117 -15.858 1.00 96.75 171 ILE A CA 1
ATOM 1279 C C . ILE A 1 171 ? 5.573 10.067 -14.601 1.00 96.75 171 ILE A C 1
ATOM 1281 O O . ILE A 1 171 ? 4.662 9.249 -14.498 1.00 96.75 171 ILE A O 1
ATOM 1285 N N . GLY A 1 172 ? 5.835 10.965 -13.652 1.00 97.19 172 GLY A N 1
ATOM 1286 C CA . GLY A 1 172 ? 5.100 11.079 -12.389 1.00 97.19 172 GLY A CA 1
ATOM 1287 C C . GLY A 1 172 ? 5.635 12.218 -11.524 1.00 97.19 172 GLY A C 1
ATOM 1288 O O . GLY A 1 172 ? 6.601 12.879 -11.900 1.00 97.19 172 GLY A O 1
ATOM 1289 N N . LEU A 1 173 ? 5.038 12.457 -10.358 1.00 97.25 173 LEU A N 1
ATOM 1290 C CA . LEU A 1 173 ? 5.488 13.522 -9.456 1.00 97.25 173 LEU A CA 1
ATOM 1291 C C . LEU A 1 173 ? 6.933 13.275 -8.994 1.00 97.25 173 LEU A C 1
ATOM 1293 O O . LEU A 1 173 ? 7.744 14.190 -9.063 1.00 97.25 173 LEU A O 1
ATOM 1297 N N . SER A 1 174 ? 7.288 12.024 -8.693 1.00 97.31 174 SER A N 1
ATOM 1298 C CA . SER A 1 174 ? 8.604 11.516 -8.284 1.00 97.31 174 SER A CA 1
ATOM 1299 C C . SER A 1 174 ? 9.694 11.640 -9.350 1.00 97.31 174 SER A C 1
ATOM 1301 O O . SER A 1 174 ? 10.858 11.350 -9.090 1.00 97.31 174 SER A O 1
ATOM 1303 N N . THR A 1 175 ? 9.346 12.074 -10.559 1.00 97.06 175 THR A N 1
ATOM 1304 C CA . THR A 1 175 ? 10.287 12.313 -11.662 1.00 97.06 175 THR A CA 1
ATOM 1305 C C . THR A 1 175 ? 10.186 13.737 -12.203 1.00 97.06 175 THR A C 1
ATOM 1307 O O . THR A 1 175 ? 10.766 14.030 -13.249 1.00 97.06 175 THR A O 1
ATOM 1310 N N . TRP A 1 176 ? 9.424 14.613 -11.529 1.00 97.12 176 TRP A N 1
ATOM 1311 C CA . TRP A 1 176 ? 8.983 15.903 -12.069 1.00 97.12 176 TRP A CA 1
ATOM 1312 C C . TRP A 1 176 ? 8.412 15.764 -13.482 1.00 97.12 176 TRP A C 1
ATOM 1314 O O . TRP A 1 176 ? 8.794 16.476 -14.402 1.00 97.12 176 TRP A O 1
ATOM 1324 N N . PHE A 1 177 ? 7.516 14.797 -13.670 1.00 96.81 177 PHE A N 1
ATOM 1325 C CA . PHE A 1 177 ? 6.906 14.473 -14.959 1.00 96.81 177 PHE A CA 1
ATOM 1326 C C . PHE A 1 177 ? 7.939 14.106 -16.043 1.00 96.81 177 PHE A C 1
ATOM 1328 O O . PHE A 1 177 ? 7.764 14.430 -17.214 1.00 96.81 177 PHE A O 1
ATOM 1335 N N . GLY A 1 178 ? 9.017 13.419 -15.651 1.00 95.12 178 GLY A N 1
ATOM 1336 C CA . GLY A 1 178 ? 10.101 12.994 -16.541 1.00 95.12 178 GLY A CA 1
ATOM 1337 C C . GLY A 1 178 ? 11.165 14.061 -16.830 1.00 95.12 178 GLY A C 1
ATOM 1338 O O . GLY A 1 178 ? 12.026 13.829 -17.682 1.00 95.12 178 GLY A O 1
ATOM 1339 N N . LEU A 1 179 ? 11.119 15.211 -16.143 1.00 96.50 179 LEU A N 1
ATOM 1340 C CA . LEU A 1 179 ? 12.077 16.313 -16.313 1.00 96.50 179 LEU A CA 1
ATOM 1341 C C . LEU A 1 179 ? 13.406 16.091 -15.579 1.00 96.50 179 LEU A C 1
ATOM 1343 O O . LEU A 1 179 ? 14.391 16.744 -15.912 1.00 96.50 179 LEU A O 1
ATOM 1347 N N . LEU A 1 180 ? 13.455 15.195 -14.590 1.00 95.81 180 LEU A N 1
ATOM 1348 C CA . LEU A 1 180 ? 14.707 14.857 -13.912 1.00 95.81 180 LEU A CA 1
ATOM 1349 C C . LEU A 1 180 ? 15.558 13.912 -14.767 1.00 95.81 180 LEU A C 1
ATOM 1351 O O . LEU A 1 180 ? 15.105 12.836 -15.170 1.00 95.81 180 LEU A O 1
ATOM 1355 N N . ASP A 1 181 ? 16.815 14.289 -14.996 1.00 94.88 181 ASP A N 1
ATOM 1356 C CA . ASP A 1 181 ? 17.768 13.443 -15.708 1.00 94.88 181 ASP A CA 1
ATOM 1357 C C . ASP A 1 181 ? 18.210 12.230 -14.872 1.00 94.88 181 ASP A C 1
ATOM 1359 O O . ASP A 1 181 ? 18.288 12.310 -13.640 1.00 94.88 181 ASP A O 1
ATOM 1363 N N . PRO A 1 182 ? 18.522 11.088 -15.518 1.00 93.12 182 PRO A N 1
ATOM 1364 C CA . PRO A 1 182 ? 19.036 9.916 -14.822 1.00 93.12 182 PRO A CA 1
ATOM 1365 C C . PRO A 1 182 ? 20.309 10.224 -14.026 1.00 93.12 182 PRO A C 1
ATOM 1367 O O . PRO A 1 182 ? 21.277 10.758 -14.562 1.00 93.12 182 PRO A O 1
ATOM 1370 N N . GLY A 1 183 ? 20.324 9.835 -12.751 1.00 95.19 183 GLY A N 1
ATOM 1371 C CA . GLY A 1 183 ? 21.480 9.985 -11.871 1.00 95.19 183 GLY A CA 1
ATOM 1372 C C . GLY A 1 183 ? 21.093 10.198 -10.404 1.00 95.19 183 GLY A C 1
ATOM 1373 O O . GLY A 1 183 ? 19.915 10.081 -10.051 1.00 95.19 183 GLY A O 1
ATOM 1374 N N . PRO A 1 184 ? 22.070 10.555 -9.548 1.00 96.06 184 PRO A N 1
ATOM 1375 C CA . PRO A 1 184 ? 21.876 10.729 -8.108 1.00 96.06 184 PRO A CA 1
ATOM 1376 C C . PRO A 1 184 ? 20.728 11.662 -7.715 1.00 96.06 184 PRO A C 1
ATOM 1378 O O . PRO A 1 184 ? 20.014 11.377 -6.755 1.00 96.06 184 PRO A O 1
ATOM 1381 N N . GLY A 1 185 ? 20.515 12.749 -8.466 1.00 96.06 185 GLY A N 1
ATOM 1382 C CA . GLY A 1 185 ? 19.423 13.693 -8.213 1.00 96.06 185 GLY A CA 1
ATOM 1383 C C . GLY A 1 185 ? 18.043 13.049 -8.368 1.00 96.06 185 GLY A C 1
ATOM 1384 O O . GLY A 1 185 ? 17.214 13.148 -7.464 1.00 96.06 185 GLY A O 1
ATOM 1385 N N . LEU A 1 186 ? 17.825 12.321 -9.470 1.00 95.62 186 LEU A N 1
ATOM 1386 C CA . LEU A 1 186 ? 16.598 11.555 -9.699 1.00 95.62 186 LEU A CA 1
ATOM 1387 C C . LEU A 1 186 ? 16.405 10.477 -8.629 1.00 95.62 186 LEU A C 1
ATOM 1389 O O . LEU A 1 186 ? 15.317 10.367 -8.070 1.00 95.62 186 LEU A O 1
ATOM 1393 N N . TRP A 1 187 ? 17.440 9.689 -8.324 1.00 95.12 187 TRP A N 1
ATOM 1394 C CA . TRP A 1 187 ? 17.337 8.610 -7.332 1.00 95.12 187 TRP A CA 1
ATOM 1395 C C . TRP A 1 187 ? 17.005 9.144 -5.941 1.00 95.12 187 TRP A C 1
ATOM 1397 O O . TRP A 1 187 ? 16.071 8.659 -5.308 1.00 95.12 187 TRP A O 1
ATOM 1407 N N . THR A 1 188 ? 17.708 10.192 -5.510 1.00 97.31 188 THR A N 1
ATOM 1408 C CA . THR A 1 188 ? 17.465 10.869 -4.231 1.00 97.31 188 THR A CA 1
ATOM 1409 C C . THR A 1 188 ? 16.032 11.372 -4.152 1.00 97.31 188 THR A C 1
ATOM 1411 O O . THR A 1 188 ? 15.324 11.082 -3.188 1.00 97.31 188 THR A O 1
ATOM 1414 N N . TYR A 1 189 ? 15.575 12.091 -5.179 1.00 97.69 189 TYR A N 1
ATOM 1415 C CA . TYR A 1 189 ? 14.228 12.644 -5.184 1.00 97.69 189 TYR A CA 1
ATOM 1416 C C . TYR A 1 189 ? 13.158 11.543 -5.151 1.00 97.69 189 TYR A C 1
ATOM 1418 O O . TYR A 1 189 ? 12.219 11.639 -4.364 1.00 97.69 189 TYR A O 1
ATOM 1426 N N . ARG A 1 190 ? 13.330 10.454 -5.916 1.00 97.44 190 ARG A N 1
ATOM 1427 C CA . ARG A 1 190 ? 12.411 9.303 -5.902 1.00 97.44 190 ARG A CA 1
ATOM 1428 C C . ARG A 1 190 ? 12.336 8.617 -4.539 1.00 97.44 190 ARG A C 1
ATOM 1430 O O . ARG A 1 190 ? 11.228 8.357 -4.073 1.00 97.44 190 ARG A O 1
ATOM 1437 N N . VAL A 1 191 ? 13.483 8.344 -3.906 1.00 97.25 191 VAL A N 1
ATOM 1438 C CA . VAL A 1 191 ? 13.548 7.711 -2.575 1.00 97.25 191 VAL A CA 1
ATOM 1439 C C . VAL A 1 191 ? 12.780 8.551 -1.557 1.00 97.25 191 VAL A C 1
ATOM 1441 O O . VAL A 1 191 ? 11.873 8.049 -0.896 1.00 97.25 191 VAL A O 1
ATOM 1444 N N . TRP A 1 192 ? 13.078 9.849 -1.472 1.00 98.25 192 TRP A N 1
ATOM 1445 C CA . TRP A 1 192 ? 12.439 10.730 -0.494 1.00 98.25 192 TRP A CA 1
ATOM 1446 C C . TRP A 1 192 ? 10.964 11.001 -0.794 1.00 98.25 192 TRP A C 1
ATOM 1448 O O . TRP A 1 192 ? 10.160 11.048 0.138 1.00 98.25 192 TRP A O 1
ATOM 1458 N N . TRP A 1 193 ? 10.587 11.138 -2.069 1.00 98.44 193 TRP A N 1
ATOM 1459 C CA . TRP A 1 193 ? 9.192 11.315 -2.471 1.00 98.44 193 TRP A CA 1
ATOM 1460 C C . TRP A 1 193 ? 8.334 10.122 -2.044 1.00 98.44 193 TRP A C 1
ATOM 1462 O O . TRP A 1 193 ? 7.340 10.290 -1.334 1.00 98.44 193 TRP A O 1
ATOM 1472 N N . HIS A 1 194 ? 8.735 8.906 -2.430 1.00 98.19 194 HIS A N 1
ATOM 1473 C CA . HIS A 1 194 ? 7.967 7.705 -2.115 1.00 98.19 194 HIS A CA 1
ATOM 1474 C C . HIS A 1 194 ? 7.995 7.377 -0.623 1.00 98.19 194 HIS A C 1
ATOM 1476 O O . HIS A 1 194 ? 6.958 6.991 -0.078 1.00 98.19 194 HIS A O 1
ATOM 1482 N N . PHE A 1 195 ? 9.119 7.597 0.064 1.00 98.12 195 PHE A N 1
ATOM 1483 C CA . PHE A 1 195 ? 9.173 7.473 1.517 1.00 98.12 195 PHE A CA 1
ATOM 1484 C C . PHE A 1 195 ? 8.199 8.441 2.197 1.00 98.12 195 PHE A C 1
ATOM 1486 O O . PHE A 1 195 ? 7.371 8.007 2.995 1.00 98.12 195 PHE A O 1
ATOM 1493 N N . GLY A 1 196 ? 8.231 9.731 1.845 1.00 98.44 196 GLY A N 1
ATOM 1494 C CA . GLY A 1 196 ? 7.332 10.737 2.411 1.00 98.44 196 GLY A CA 1
ATOM 1495 C C . GLY A 1 196 ? 5.855 10.406 2.181 1.00 98.44 196 GLY A C 1
ATOM 1496 O O . GLY A 1 196 ? 5.062 10.432 3.126 1.00 98.44 196 GLY A O 1
ATOM 1497 N N . ALA A 1 197 ? 5.493 10.017 0.954 1.00 98.31 197 ALA A N 1
ATOM 1498 C CA . ALA A 1 197 ? 4.138 9.582 0.618 1.00 98.31 197 ALA A CA 1
ATOM 1499 C C . ALA A 1 197 ? 3.698 8.373 1.464 1.00 98.31 197 ALA A C 1
ATOM 1501 O O . ALA A 1 197 ? 2.612 8.386 2.053 1.00 98.31 197 ALA A O 1
ATOM 1502 N N . ASN A 1 198 ? 4.567 7.367 1.610 1.00 98.19 198 ASN A N 1
ATOM 1503 C CA . ASN A 1 198 ? 4.281 6.182 2.415 1.00 98.19 198 ASN A CA 1
ATOM 1504 C C . ASN A 1 198 ? 4.209 6.475 3.917 1.00 98.19 198 ASN A C 1
ATOM 1506 O O . ASN A 1 198 ? 3.354 5.900 4.588 1.00 98.19 198 ASN A O 1
ATOM 1510 N N . VAL A 1 199 ? 5.050 7.361 4.463 1.00 98.56 199 VAL A N 1
ATOM 1511 C CA . VAL A 1 199 ? 4.964 7.790 5.870 1.00 98.56 199 VAL A CA 1
ATOM 1512 C C . VAL A 1 199 ? 3.603 8.430 6.125 1.00 98.56 199 VAL A C 1
ATOM 1514 O O . VAL A 1 199 ? 2.881 7.992 7.019 1.00 98.56 199 VAL A O 1
ATOM 1517 N N . VAL A 1 200 ? 3.212 9.415 5.307 1.00 98.31 200 VAL A N 1
ATOM 1518 C CA . VAL A 1 200 ? 1.924 10.112 5.449 1.00 98.31 200 VAL A CA 1
ATOM 1519 C C . VAL A 1 200 ? 0.758 9.130 5.325 1.00 98.31 200 VAL A C 1
ATOM 1521 O O . VAL A 1 200 ? -0.119 9.107 6.193 1.00 98.31 200 VAL A O 1
ATOM 1524 N N . GLY A 1 201 ? 0.764 8.280 4.294 1.00 98.12 201 GLY A N 1
ATOM 1525 C CA . GLY A 1 201 ? -0.252 7.246 4.101 1.00 98.12 201 GLY A CA 1
ATOM 1526 C C . GLY A 1 201 ? -0.344 6.296 5.298 1.00 98.12 201 GLY A C 1
ATOM 1527 O O . GLY A 1 201 ? -1.434 6.074 5.832 1.00 98.12 201 GLY A O 1
ATOM 1528 N N . THR A 1 202 ? 0.793 5.789 5.776 1.00 98.69 202 THR A N 1
ATOM 1529 C CA . THR A 1 202 ? 0.873 4.862 6.917 1.00 98.69 202 THR A CA 1
ATOM 1530 C C . THR A 1 202 ? 0.360 5.510 8.199 1.00 98.69 202 THR A C 1
ATOM 1532 O O . THR A 1 202 ? -0.448 4.906 8.903 1.00 98.69 202 THR A O 1
ATOM 1535 N N . THR A 1 203 ? 0.740 6.757 8.492 1.00 98.75 203 THR A N 1
ATOM 1536 C CA . THR A 1 203 ? 0.223 7.493 9.657 1.00 98.75 203 THR A CA 1
ATOM 1537 C C . THR A 1 203 ? -1.296 7.644 9.591 1.00 98.75 203 THR A C 1
ATOM 1539 O O . THR A 1 203 ? -1.987 7.373 10.576 1.00 98.75 203 THR A O 1
ATOM 1542 N N . ILE A 1 204 ? -1.839 8.019 8.429 1.00 98.62 204 ILE A N 1
ATOM 1543 C CA . ILE A 1 204 ? -3.288 8.120 8.220 1.00 98.62 204 ILE A CA 1
ATOM 1544 C C . ILE A 1 204 ? -3.965 6.769 8.459 1.00 98.62 204 ILE A C 1
ATOM 1546 O O . ILE A 1 204 ? -4.999 6.714 9.130 1.00 98.62 204 ILE A O 1
ATOM 1550 N N . PHE A 1 205 ? -3.382 5.680 7.951 1.00 98.62 205 PHE A N 1
ATOM 1551 C CA . PHE A 1 205 ? -3.936 4.344 8.127 1.00 98.62 205 PHE A CA 1
ATOM 1552 C C . PHE A 1 205 ? -3.934 3.918 9.595 1.00 98.62 205 PHE A C 1
ATOM 1554 O O . PHE A 1 205 ? -4.968 3.492 10.101 1.00 98.62 205 PHE A O 1
ATOM 1561 N N . VAL A 1 206 ? -2.828 4.122 10.315 1.00 98.81 206 VAL A N 1
ATOM 1562 C CA . VAL A 1 206 ? -2.723 3.840 11.755 1.00 98.81 206 VAL A CA 1
ATOM 1563 C C . VAL A 1 206 ? -3.775 4.616 12.548 1.00 98.81 206 VAL A C 1
ATOM 1565 O O . VAL A 1 206 ? -4.475 4.031 13.374 1.00 98.81 206 VAL A O 1
ATOM 1568 N N . LEU A 1 207 ? -3.960 5.910 12.273 1.00 98.81 207 LEU A N 1
ATOM 1569 C CA . LEU A 1 207 ? -5.003 6.709 12.924 1.00 98.81 207 LEU A CA 1
ATOM 1570 C C . LEU A 1 207 ? -6.406 6.179 12.607 1.00 98.81 207 LEU A C 1
ATOM 1572 O O . LEU A 1 207 ? -7.252 6.094 13.502 1.00 98.81 207 LEU A O 1
ATOM 1576 N N . ALA A 1 208 ? -6.649 5.767 11.361 1.00 98.81 208 ALA A N 1
ATOM 1577 C CA . ALA A 1 208 ? -7.903 5.141 10.967 1.00 98.81 208 ALA A CA 1
ATOM 1578 C C . ALA A 1 208 ? -8.153 3.833 11.739 1.00 98.81 208 ALA A C 1
ATOM 1580 O O . ALA A 1 208 ? -9.264 3.632 12.225 1.00 98.81 208 ALA A O 1
ATOM 1581 N N . LEU A 1 209 ? -7.129 2.991 11.921 1.00 98.81 209 LEU A N 1
ATOM 1582 C CA . LEU A 1 209 ? -7.204 1.737 12.681 1.00 98.81 209 LEU A CA 1
ATOM 1583 C C . LEU A 1 209 ? -7.425 1.969 14.180 1.00 98.81 209 LEU A C 1
ATOM 1585 O O . LEU A 1 209 ? -8.265 1.303 14.782 1.00 98.81 209 LEU A O 1
ATOM 1589 N N . ILE A 1 210 ? -6.737 2.944 14.783 1.00 98.88 210 ILE A N 1
ATOM 1590 C CA . ILE A 1 210 ? -6.936 3.320 16.192 1.00 98.88 210 ILE A CA 1
ATOM 1591 C C . ILE A 1 210 ? -8.384 3.759 16.421 1.00 98.88 210 ILE A C 1
ATOM 1593 O O . ILE A 1 210 ? -9.030 3.324 17.379 1.00 98.88 210 ILE A O 1
ATOM 1597 N N . HIS A 1 211 ? -8.916 4.611 15.543 1.00 98.75 211 HIS A N 1
ATOM 1598 C CA . HIS A 1 211 ? -10.306 5.042 15.639 1.00 98.75 211 HIS A CA 1
ATOM 1599 C C . HIS A 1 211 ? -11.285 3.907 15.341 1.00 98.75 211 HIS A C 1
ATOM 1601 O O . HIS A 1 211 ? -12.275 3.783 16.056 1.00 98.75 211 HIS A O 1
ATOM 1607 N N . LEU A 1 212 ? -10.998 3.045 14.362 1.00 98.50 212 LEU A N 1
ATOM 1608 C CA . LEU A 1 212 ? -11.818 1.873 14.052 1.00 98.50 212 LEU A CA 1
ATOM 1609 C C . LEU A 1 212 ? -11.913 0.948 15.267 1.00 98.50 212 LEU A C 1
ATOM 1611 O O . LEU A 1 212 ? -13.005 0.520 15.623 1.00 98.50 212 LEU A O 1
ATOM 1615 N N . TRP A 1 213 ? -10.794 0.703 15.949 1.00 98.69 213 TRP A N 1
ATOM 1616 C CA . TRP A 1 213 ? -10.762 -0.087 17.174 1.00 98.69 213 TRP A CA 1
ATOM 1617 C C . TRP A 1 213 ? -11.593 0.546 18.292 1.00 98.69 213 TRP A C 1
ATOM 1619 O O . TRP A 1 213 ? -12.391 -0.138 18.935 1.00 98.69 213 TRP A O 1
ATOM 1629 N N . ARG A 1 214 ? -11.441 1.855 18.525 1.00 98.69 214 ARG A N 1
ATOM 1630 C CA . ARG A 1 214 ? -12.189 2.588 19.562 1.00 98.69 214 ARG A CA 1
ATOM 1631 C C . ARG A 1 214 ? -13.690 2.649 19.275 1.00 98.69 214 ARG A C 1
ATOM 1633 O O . ARG A 1 214 ? -14.48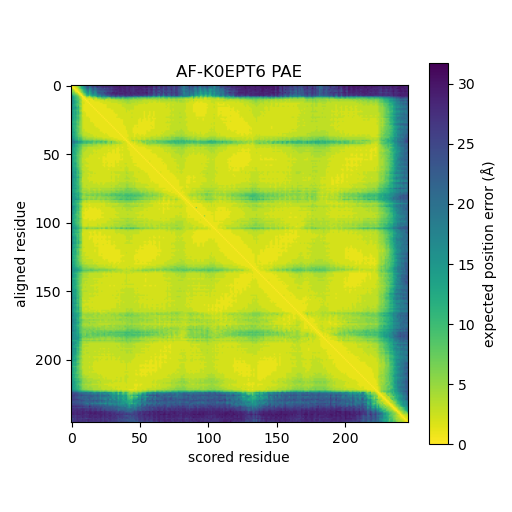7 2.582 20.201 1.00 98.69 214 ARG A O 1
ATOM 1640 N N . GLU A 1 215 ? -14.069 2.739 18.006 1.00 98.38 215 GLU A N 1
ATOM 1641 C CA . GLU A 1 215 ? -15.454 2.915 17.551 1.00 98.38 215 GLU A CA 1
ATOM 1642 C C . GLU A 1 215 ? -16.099 1.593 17.087 1.00 98.38 215 GLU A C 1
ATOM 1644 O O . GLU A 1 215 ? -17.219 1.597 16.573 1.00 98.38 215 GLU A O 1
ATOM 1649 N N . ARG A 1 216 ? -15.417 0.451 17.282 1.00 97.81 216 ARG A N 1
ATOM 1650 C CA . ARG A 1 216 ? -15.799 -0.858 16.721 1.00 97.81 216 ARG A CA 1
ATOM 1651 C C . ARG A 1 216 ? -17.222 -1.284 17.069 1.00 97.81 216 ARG A C 1
ATOM 1653 O O . ARG A 1 216 ? -17.931 -1.742 16.186 1.00 97.81 216 ARG A O 1
ATOM 1660 N N . ALA A 1 217 ? -17.666 -1.070 18.310 1.00 96.19 217 ALA A N 1
ATOM 1661 C CA . ALA A 1 217 ? -19.010 -1.452 18.745 1.00 96.19 217 ALA A CA 1
ATOM 1662 C C . ALA A 1 217 ? -20.096 -0.669 17.986 1.00 96.19 217 ALA A C 1
ATOM 1664 O O . ALA A 1 217 ? -21.047 -1.256 17.471 1.00 96.19 217 ALA A O 1
ATOM 1665 N N . THR A 1 218 ? -19.915 0.648 17.849 1.00 96.31 218 THR A N 1
ATOM 1666 C CA . THR A 1 218 ? -20.822 1.523 17.093 1.00 96.31 218 THR A CA 1
ATOM 1667 C C . THR A 1 218 ? -20.845 1.157 15.613 1.00 96.31 218 THR A C 1
ATOM 1669 O O . THR A 1 218 ? -21.907 1.140 14.997 1.00 96.31 218 THR A O 1
ATOM 1672 N N . ILE A 1 219 ? -19.683 0.847 15.034 1.00 97.62 219 ILE A N 1
ATOM 1673 C CA . ILE A 1 219 ? -19.562 0.472 13.623 1.00 97.62 219 ILE A CA 1
ATOM 1674 C C . ILE A 1 219 ? -20.205 -0.896 13.374 1.00 97.62 219 ILE A C 1
ATOM 1676 O O . ILE A 1 219 ? -21.024 -1.023 12.466 1.00 97.62 219 ILE A O 1
ATOM 1680 N N . GLU A 1 220 ? -19.904 -1.901 14.196 1.00 96.94 220 GLU A N 1
ATOM 1681 C CA . GLU A 1 220 ? -20.462 -3.253 14.093 1.00 96.94 220 GLU A CA 1
ATOM 1682 C C . GLU A 1 220 ? -21.990 -3.252 14.231 1.00 96.94 220 GLU A C 1
ATOM 1684 O O . GLU A 1 220 ? -22.679 -3.929 13.466 1.00 96.94 220 GLU A O 1
ATOM 1689 N N . ALA A 1 221 ? -22.541 -2.427 15.129 1.00 94.69 221 ALA A N 1
ATOM 1690 C CA . ALA A 1 221 ? -23.986 -2.275 15.293 1.00 94.69 221 ALA A CA 1
ATOM 1691 C C . ALA A 1 221 ? -24.696 -1.863 13.989 1.00 94.69 221 ALA A C 1
ATOM 1693 O O . ALA A 1 221 ? -25.858 -2.220 13.784 1.00 94.69 221 ALA A O 1
ATOM 1694 N N . THR A 1 222 ? -24.003 -1.180 13.066 1.00 94.88 222 THR A N 1
ATOM 1695 C CA . THR A 1 222 ? -24.571 -0.815 11.757 1.00 94.88 222 THR A CA 1
ATOM 1696 C C . THR A 1 222 ? -24.751 -2.002 10.806 1.00 94.88 222 THR A C 1
ATOM 1698 O O . THR A 1 222 ? -25.501 -1.872 9.840 1.00 94.88 222 THR A O 1
ATOM 1701 N N . PHE A 1 223 ? -24.117 -3.150 11.076 1.00 95.31 223 PHE A N 1
ATOM 1702 C CA . PHE A 1 223 ? -24.199 -4.379 10.273 1.00 95.31 223 PHE A CA 1
ATOM 1703 C C . PHE A 1 223 ? -25.119 -5.448 10.873 1.00 95.31 223 PHE A C 1
ATOM 1705 O O . PHE A 1 223 ? -25.330 -6.484 10.236 1.00 95.31 223 PHE A O 1
ATOM 1712 N N . ARG A 1 224 ? -25.673 -5.206 12.069 1.00 91.50 224 ARG A N 1
ATOM 1713 C CA . ARG A 1 224 ? -26.595 -6.128 12.741 1.00 91.50 224 ARG A CA 1
ATOM 1714 C C . ARG A 1 224 ? -27.992 -6.078 12.128 1.00 91.50 224 ARG A C 1
ATOM 1716 O O . ARG A 1 224 ? -28.524 -5.017 11.776 1.00 91.50 224 ARG A O 1
ATOM 1723 N N . THR A 1 225 ? -28.614 -7.244 12.031 1.00 84.19 225 THR A N 1
ATOM 1724 C CA . THR A 1 225 ? -29.999 -7.393 11.579 1.00 84.19 225 THR A CA 1
ATOM 1725 C C . THR A 1 225 ? -30.978 -6.744 12.572 1.00 84.19 225 THR A C 1
ATOM 1727 O O . THR A 1 225 ? -30.626 -6.506 13.730 1.00 84.19 225 THR A O 1
ATOM 1730 N N . PRO A 1 226 ? -32.216 -6.411 12.155 1.00 81.00 226 PRO A N 1
ATOM 1731 C CA . PRO A 1 226 ? -33.233 -5.910 13.081 1.00 81.00 226 PRO A CA 1
ATOM 1732 C C . PRO A 1 226 ? -33.506 -6.870 14.248 1.00 81.00 226 PRO A C 1
ATOM 1734 O O . PRO A 1 226 ? -33.607 -6.417 15.380 1.00 81.00 226 PRO A O 1
ATOM 1737 N N . SER A 1 227 ? -33.539 -8.184 13.988 1.00 80.69 227 SER A N 1
ATOM 1738 C CA . SER A 1 227 ? -33.739 -9.208 15.024 1.00 80.69 227 SER A CA 1
ATOM 1739 C C . SER A 1 227 ? -32.613 -9.201 16.065 1.00 80.69 227 SER A C 1
ATOM 1741 O O . SER A 1 227 ? -32.893 -9.146 17.259 1.00 80.69 227 SER A O 1
ATOM 1743 N N . GLU A 1 228 ? -31.350 -9.135 15.629 1.00 80.56 228 GLU A N 1
ATOM 1744 C CA . GLU A 1 228 ? -30.196 -9.012 16.537 1.00 80.56 228 GLU A CA 1
ATOM 1745 C C . GLU A 1 228 ? -30.241 -7.709 17.354 1.00 80.56 228 GLU A C 1
ATOM 1747 O O . GLU A 1 228 ? -29.853 -7.687 18.524 1.00 80.56 228 GLU A O 1
ATOM 1752 N N . ARG A 1 229 ? -30.747 -6.615 16.765 1.00 72.06 229 ARG A N 1
ATOM 1753 C CA . ARG A 1 229 ? -30.936 -5.341 17.477 1.00 72.06 229 ARG A CA 1
ATOM 1754 C C . ARG A 1 229 ? -32.035 -5.430 18.536 1.00 72.06 229 ARG A C 1
ATOM 1756 O O . ARG A 1 229 ? -31.817 -4.959 19.647 1.00 72.06 229 ARG A O 1
ATOM 1763 N N . SER A 1 230 ? -33.171 -6.056 18.228 1.00 80.31 230 SER A N 1
ATOM 1764 C CA . SER A 1 230 ? -34.263 -6.259 19.189 1.00 80.31 230 SER A CA 1
ATOM 1765 C C . SER A 1 230 ? -33.857 -7.172 20.346 1.00 80.31 230 SER A C 1
ATOM 1767 O O . SER A 1 230 ? -34.166 -6.852 21.489 1.00 80.31 230 SER A O 1
ATOM 1769 N N . ALA A 1 231 ? -33.113 -8.250 20.074 1.00 79.00 231 ALA A N 1
ATOM 1770 C CA . ALA A 1 231 ? -32.581 -9.127 21.118 1.00 79.00 231 ALA A CA 1
ATOM 1771 C C . ALA A 1 231 ? -31.636 -8.372 22.072 1.00 79.00 231 ALA A C 1
ATOM 1773 O O . ALA A 1 231 ? -31.774 -8.481 23.285 1.00 79.00 231 ALA A O 1
ATOM 1774 N N . THR A 1 232 ? -30.758 -7.513 21.532 1.00 76.50 232 THR A N 1
ATOM 1775 C CA . THR A 1 232 ? -29.844 -6.687 22.348 1.00 76.50 232 THR A CA 1
ATOM 1776 C C . THR A 1 232 ? -30.609 -5.722 23.277 1.00 76.50 232 THR A C 1
ATOM 1778 O O . THR A 1 232 ? -30.199 -5.496 24.414 1.00 76.50 232 THR A O 1
ATOM 1781 N N . ILE A 1 233 ? -31.729 -5.151 22.811 1.00 76.75 233 ILE A N 1
ATOM 1782 C CA . ILE A 1 233 ? -32.583 -4.258 23.618 1.00 76.75 233 ILE A CA 1
ATOM 1783 C C . ILE A 1 233 ? -33.341 -5.041 24.701 1.00 76.75 233 ILE A C 1
ATOM 1785 O O . ILE A 1 233 ? -33.477 -4.540 25.811 1.00 76.75 233 ILE A O 1
ATOM 1789 N N . ALA A 1 234 ? -33.808 -6.257 24.401 1.00 79.62 234 ALA A N 1
ATOM 1790 C CA . ALA A 1 234 ? -34.540 -7.094 25.354 1.00 79.62 234 ALA A CA 1
ATOM 1791 C C . ALA A 1 234 ? -33.648 -7.664 26.470 1.00 79.62 234 ALA A C 1
ATOM 1793 O O . ALA A 1 234 ? -34.105 -7.814 27.599 1.00 79.62 234 ALA A O 1
ATOM 1794 N N . GLU A 1 235 ? -32.383 -7.971 26.166 1.00 78.06 235 GLU A N 1
ATOM 1795 C CA . GLU A 1 235 ? -31.420 -8.486 27.148 1.00 78.06 235 GLU A CA 1
ATOM 1796 C C . GLU A 1 235 ? -30.818 -7.406 28.041 1.00 78.06 235 GLU A C 1
ATOM 1798 O O . GLU A 1 235 ? -30.304 -7.740 29.104 1.00 78.06 235 GLU A O 1
ATOM 1803 N N . THR A 1 236 ? -30.865 -6.130 27.639 1.00 72.12 236 THR A N 1
ATOM 1804 C CA . THR A 1 236 ? -30.426 -5.047 28.523 1.00 72.12 236 THR A CA 1
ATOM 1805 C C . THR A 1 236 ? -31.423 -5.018 29.679 1.00 72.12 236 THR A C 1
ATOM 1807 O O . THR A 1 236 ? -32.574 -4.634 29.454 1.00 72.12 236 THR A O 1
ATOM 1810 N N . PRO A 1 237 ? -31.041 -5.447 30.901 1.00 72.62 237 PRO A N 1
ATOM 1811 C CA . PRO A 1 237 ? -31.951 -5.406 32.028 1.00 72.62 237 PRO A CA 1
ATOM 1812 C C . PRO A 1 237 ? -32.432 -3.967 32.138 1.00 72.62 237 PRO A C 1
ATOM 1814 O O . PRO A 1 237 ? -31.650 -3.037 31.920 1.00 72.62 237 PRO A O 1
ATOM 1817 N N . ALA A 1 238 ? -33.699 -3.764 32.481 1.00 68.88 238 ALA A N 1
ATOM 1818 C CA . ALA A 1 238 ? -34.147 -2.472 32.970 1.00 68.88 238 ALA A CA 1
ATOM 1819 C C . ALA A 1 238 ? -33.439 -2.221 34.314 1.00 68.88 238 ALA A C 1
ATOM 1821 O O . ALA A 1 238 ? -34.040 -2.336 35.377 1.00 68.88 238 ALA A O 1
ATOM 1822 N N . THR A 1 239 ? -32.126 -1.976 34.286 1.00 67.56 239 THR A N 1
ATOM 1823 C CA . THR A 1 239 ? -31.333 -1.529 35.420 1.00 67.56 239 THR A CA 1
ATOM 1824 C C . THR A 1 239 ? -31.938 -0.201 35.814 1.00 67.56 239 THR A C 1
ATOM 1826 O O . THR A 1 239 ? -31.717 0.806 35.146 1.00 67.56 239 THR A O 1
ATOM 1829 N N . SER A 1 240 ? -32.809 -0.291 36.821 1.00 63.12 240 SER A N 1
ATOM 1830 C CA . SER A 1 240 ? -33.341 0.760 37.675 1.00 63.12 240 SER A CA 1
ATOM 1831 C C . SER A 1 240 ? -32.963 2.156 37.195 1.00 63.12 240 SER A C 1
ATOM 1833 O O . SER A 1 240 ? -31.889 2.664 37.528 1.00 63.12 240 SER A O 1
ATOM 1835 N N . LEU A 1 241 ? -33.857 2.780 36.424 1.00 66.38 241 LEU A N 1
ATOM 1836 C CA . LEU A 1 241 ? -33.832 4.230 36.291 1.00 66.38 241 LEU A CA 1
ATOM 1837 C C . LEU A 1 241 ? -33.741 4.804 37.715 1.00 66.38 241 LEU A C 1
ATOM 1839 O O . LEU A 1 241 ? -34.525 4.376 38.570 1.00 66.38 241 LEU A O 1
ATOM 1843 N N . PRO A 1 242 ? -32.777 5.693 38.006 1.00 71.62 242 PRO A N 1
ATOM 1844 C CA . PRO A 1 242 ? -32.675 6.297 39.323 1.00 71.62 242 PRO A CA 1
ATOM 1845 C C . PRO A 1 242 ? -34.021 6.935 39.666 1.00 71.62 242 PRO A C 1
ATOM 1847 O O . PRO A 1 242 ? -34.544 7.751 38.904 1.00 71.62 242 PRO A O 1
ATOM 1850 N N . VAL A 1 243 ? -34.601 6.521 40.795 1.00 74.94 243 VAL A N 1
ATOM 1851 C CA . VAL A 1 243 ? -35.788 7.170 41.351 1.00 74.94 243 VAL A CA 1
ATOM 1852 C C . VAL A 1 243 ? -35.407 8.635 41.584 1.00 74.94 243 VAL A C 1
ATOM 1854 O O . VAL A 1 243 ? -34.406 8.879 42.262 1.00 74.94 243 VAL A O 1
ATOM 1857 N N . PRO A 1 244 ? -36.132 9.612 41.015 1.00 76.44 244 PRO A N 1
ATOM 1858 C CA . PRO A 1 244 ? -35.841 11.015 41.259 1.00 76.44 244 PRO A CA 1
ATOM 1859 C C . PRO A 1 244 ? -35.950 11.290 42.762 1.00 76.44 244 PRO A C 1
ATOM 1861 O O . PRO A 1 244 ? -37.014 11.115 43.356 1.00 76.44 244 PRO A O 1
ATOM 1864 N N . VAL A 1 245 ? -34.838 11.700 43.373 1.00 79.75 245 VAL A N 1
ATOM 1865 C CA . VAL A 1 245 ? -34.835 12.272 44.720 1.00 79.75 245 VAL A CA 1
ATOM 1866 C C . VAL A 1 245 ? 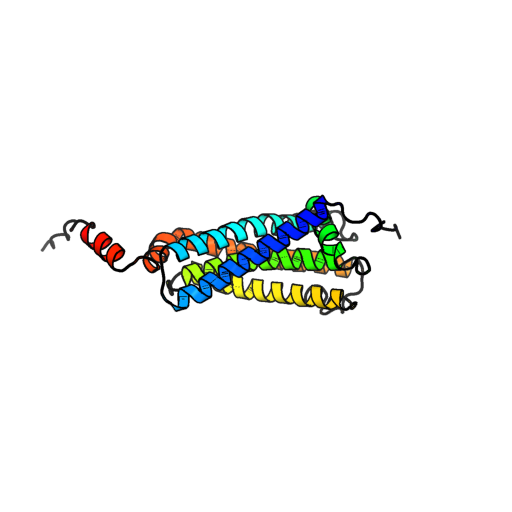-35.525 13.629 44.600 1.00 79.75 245 VAL A C 1
ATOM 1868 O O . VAL A 1 245 ? -35.075 14.475 43.826 1.00 79.75 245 VAL A O 1
ATOM 1871 N N . ARG A 1 246 ? -36.669 13.780 45.271 1.00 75.75 246 ARG A N 1
ATOM 1872 C CA . ARG A 1 246 ? -37.351 15.069 45.423 1.00 75.75 246 ARG A CA 1
ATOM 1873 C C . ARG A 1 246 ? -36.643 15.930 46.454 1.00 75.75 246 ARG A C 1
ATOM 1875 O O . ARG A 1 246 ? -36.142 15.344 47.438 1.00 75.75 246 ARG A O 1
#

Nearest PDB structures (foldseek):
  8tn6-assembly1_C  TM=4.501E-01  e=5.997E-01  synthetic construct
  7sqc-assembly1_1Y  TM=2.304E-01  e=7.575E-01  Chlamydomonas reinhardtii
  7sqc-assembly1_1W  TM=1.986E-01  e=1.051E+00  Chlamydomonas reinhardtii
  7sqc-assembly1_1K  TM=1.784E-01  e=2.939E+00  Chlamydomonas reinhardtii

Secondary structure (DSSP, 8-state):
-----TTSPPPHHHHHHHHHHHHHHHHHHHHHHHHHHHHTT---HHHHHHHHHHHHHHHHHHHHHHHHHHHHHHHHHH-TTSPPP--HHHHHHHHHHHTT-TT-TTHHHHHHHHHHHHHHHHHHHHHHHHTTT-TT-HHHHHHHHHHHHHHHHHHHHHHHHHHHHTTSPP-SGGGTTTTSPTTHHHHHHHHHHHHHHHHHHHHHHHHHHHHHHHTHHHHHHTTS-HHHHHHHHHHS----PPPPP-